Protein AF-A0A523RTG2-F1 (afdb_monomer)

Sequence (332 aa):
MKKSATIALVALIVAAMIIPQSLAATNQGLFYRMENGDRFYFTMEVEDEGIPWSNEIIYLEIVNANKPIPDSLTDLGDLEHLDKSLYFENGTNMGFYALIFIFLAQIEFPVGNWSLITTLAGTDLEGLFFTDVRDLSITSGDDYWGYSYTSNSSADTEDKVWADFSKFDGFLHYYHVEHFNTTTQSMIAQYEVNRFSYHNLRWGFNDGDRFDFHMVMTGEELGFSALDELLYVKVDDDGLQIIPSNMTEFDDIPFFTGDLYWANDTIFFDPIFSHSWRLAVPIGNWTLLGDLVEGLNPTENITLDGSDTWFWGYSRNETSGGVLREFHTDYL

Foldseek 3Di:
DVVVVVVVVVVVVVVVVVPPPDCALAPLNWAFPDDAFDKWKKWKWKAFQNRTDDIWIKIKGFHARPFDDPNDDPAPVSGDATDIFMGTPVRHGCVCVVCVCLQDLHQFDTATCVVVVQVNCVPHVCVSHPFRWDPWDWDDDDFKTWIWTWGAPDPQKIKIWIWIATNVRRGTAKIKIWIAGNVVRDTRMMMIMGTLDPAQWDFPDFAQDKDKDWDWDDDPPPPDDTDTFIKMKTFHNPDADDQDSPDPAPVSGDAGDTFIATPVRHTDDDVVCVPPDNPTTTDDRLVVNVVRVVPPDPVWPKDWPPPDPQWTKIWTWDQDPNDIDIDIDIDD

Solvent-accessible surface area (backbone atoms only — not comparable to full-atom values): 19232 Å² total; per-residue (Å²): 112,75,66,62,55,50,51,53,51,50,51,53,50,49,51,64,63,66,46,72,88,62,82,31,75,21,87,66,31,35,30,72,68,59,47,63,70,43,73,49,46,28,44,35,43,42,30,51,75,88,44,73,54,79,75,41,50,32,33,40,32,28,70,36,44,92,50,71,65,58,57,75,75,84,49,65,84,69,54,58,76,60,44,68,47,52,23,35,72,90,68,48,69,41,69,78,65,56,56,79,56,60,87,48,67,64,66,61,47,67,22,72,38,62,68,57,53,53,57,36,47,76,73,36,46,71,78,54,41,91,55,68,71,44,79,75,43,78,49,75,62,93,60,38,37,32,39,33,34,35,31,59,84,45,100,55,32,35,34,39,40,41,39,32,22,32,52,82,50,15,37,59,37,38,37,38,39,41,34,29,31,66,85,77,71,40,75,45,33,37,40,39,38,37,33,77,56,85,53,57,60,39,69,82,68,58,65,57,39,73,49,81,45,79,47,74,49,79,56,89,85,77,82,52,77,71,41,79,47,50,32,32,36,37,35,39,80,86,58,75,67,77,70,60,82,78,62,84,48,52,84,52,58,64,75,76,62,56,57,45,24,37,76,84,74,46,75,58,89,56,77,75,56,77,80,73,65,80,90,72,71,67,38,75,36,61,66,59,54,48,54,28,54,70,63,53,59,93,87,47,59,64,44,77,46,63,93,46,101,65,38,50,28,45,31,41,46,46,80,57,96,90,43,79,44,79,45,79,44,82,44,115

pLDDT: mean 72.37, std 18.02, range [31.7, 97.19]

Mean predicted aligned error: 15.66 Å

Secondary structure (DSSP, 8-state):
-HHHHHHHHHHHHHHHHHS-S-S-SSTTS-B----TT-EEEEEEEEEETTEEPPPEEEEEEEEE------SS---GGGPPPPEEEEEETTS-B-GGGGGGGTT-S-SB--BS-HHHHHHHHHHHHHHH-SS-EEEEEEEE-SSEEEEEEEE-SSSSEEEEEEEEEETTT-BEEEEEEEEEETTTTEEEEEEEEEES-SS--B-SS-TT-EEEEEEEE--SSSSS--EEEEEEEEE-TT-PPPPPTT--SGGGSPPPPEEEEETTS-B---TTTTTT------BS-HHHHHHHHHTS-TTSEEEEE-SSTT-EEEEEEEEETTEEEEEEEEE-

Structure (mmCIF, N/CA/C/O backbone):
data_AF-A0A523RTG2-F1
#
_entry.id   AF-A0A523RTG2-F1
#
loop_
_atom_site.group_PDB
_atom_site.id
_atom_site.type_symbol
_atom_site.label_atom_id
_atom_site.label_alt_id
_atom_site.label_comp_id
_atom_site.label_asym_id
_atom_site.label_entity_id
_atom_site.label_seq_id
_atom_site.pdbx_PDB_ins_code
_atom_site.Cartn_x
_atom_site.Cartn_y
_atom_site.Cartn_z
_atom_site.occupancy
_atom_site.B_iso_or_equiv
_atom_site.auth_seq_id
_atom_site.auth_comp_id
_atom_site.auth_asym_id
_atom_site.auth_atom_id
_atom_site.pdbx_PDB_model_num
ATOM 1 N N . MET A 1 1 ? -15.755 16.639 46.411 1.00 42.84 1 MET A N 1
ATOM 2 C CA . MET A 1 1 ? -14.462 17.150 45.899 1.00 42.84 1 MET A CA 1
ATOM 3 C C . MET A 1 1 ? -13.366 16.084 45.843 1.00 42.84 1 MET A C 1
ATOM 5 O O . MET A 1 1 ? -12.848 15.879 44.760 1.00 42.84 1 MET A O 1
ATOM 9 N N . LYS A 1 2 ? -13.040 15.348 46.924 1.00 38.22 2 LYS A N 1
ATOM 10 C CA . LYS A 1 2 ? -11.990 14.298 46.869 1.00 38.22 2 LYS A CA 1
ATOM 11 C C . LYS A 1 2 ? -12.312 13.114 45.936 1.00 38.22 2 LYS A C 1
ATOM 13 O O . LYS A 1 2 ? -11.438 12.699 45.199 1.00 38.22 2 LYS A O 1
ATOM 18 N N . LYS A 1 3 ? -13.562 12.625 45.902 1.00 32.22 3 LYS A N 1
ATOM 19 C CA . LYS A 1 3 ? -13.975 11.521 45.005 1.00 32.22 3 LYS A CA 1
ATOM 20 C C . LYS A 1 3 ? -13.926 11.888 43.515 1.00 32.22 3 LYS A C 1
ATOM 22 O O . LYS A 1 3 ? -13.438 11.100 42.723 1.00 32.22 3 LYS A O 1
ATOM 27 N N . SER A 1 4 ? -14.380 13.085 43.149 1.00 33.22 4 SER A N 1
ATOM 28 C CA . SER A 1 4 ? -14.427 13.547 41.753 1.00 33.22 4 SER A CA 1
ATOM 29 C C . SER A 1 4 ? -13.027 13.747 41.160 1.00 33.22 4 SER A C 1
ATOM 31 O O . SER A 1 4 ? -12.788 13.375 40.020 1.00 33.22 4 SER A O 1
ATOM 33 N N . ALA A 1 5 ? -12.081 14.249 41.963 1.00 38.16 5 ALA A N 1
ATOM 34 C CA . ALA A 1 5 ? -10.682 14.371 41.555 1.00 38.16 5 ALA A CA 1
ATOM 35 C C . ALA A 1 5 ? -9.995 13.001 41.396 1.00 38.16 5 ALA A C 1
ATOM 37 O O . ALA A 1 5 ? -9.191 12.824 40.491 1.00 38.16 5 ALA A O 1
ATOM 38 N N . THR A 1 6 ? -10.333 12.014 42.236 1.00 35.81 6 THR A N 1
ATOM 39 C CA . THR A 1 6 ? -9.814 10.642 42.103 1.00 35.81 6 THR A CA 1
ATOM 40 C C . THR A 1 6 ? -10.379 9.928 40.876 1.00 35.81 6 THR A C 1
ATOM 42 O O . THR A 1 6 ? -9.636 9.224 40.209 1.00 35.81 6 THR A O 1
ATOM 45 N N . ILE A 1 7 ? -11.656 10.137 40.542 1.00 41.03 7 ILE A N 1
ATOM 46 C CA . ILE A 1 7 ? -12.279 9.546 39.346 1.00 41.03 7 ILE A CA 1
ATOM 47 C C . ILE A 1 7 ? -11.676 10.143 38.069 1.00 41.03 7 ILE A C 1
ATOM 49 O O . ILE A 1 7 ? -11.312 9.387 37.178 1.00 41.03 7 ILE A O 1
ATOM 53 N N . ALA A 1 8 ? -11.476 11.464 38.009 1.00 40.34 8 ALA A N 1
ATOM 54 C CA . ALA A 1 8 ? -10.818 12.108 36.870 1.00 40.34 8 ALA A CA 1
ATOM 55 C C . ALA A 1 8 ? -9.358 11.649 36.697 1.00 40.34 8 ALA A C 1
ATOM 57 O O . ALA A 1 8 ? -8.909 11.418 35.580 1.00 40.34 8 ALA A O 1
ATOM 58 N N . LEU A 1 9 ? -8.627 11.459 37.801 1.00 39.44 9 LEU A N 1
ATOM 59 C CA . LEU A 1 9 ? -7.250 10.963 37.763 1.00 39.44 9 LEU A CA 1
ATOM 60 C C . LEU A 1 9 ? -7.177 9.495 37.311 1.00 39.44 9 LEU A C 1
ATOM 62 O O . LEU A 1 9 ? -6.300 9.144 36.534 1.00 39.44 9 LEU A O 1
ATOM 66 N N . VAL A 1 10 ? -8.100 8.640 37.768 1.00 43.44 10 VAL A N 1
ATOM 67 C CA . VAL A 1 10 ? -8.179 7.236 37.333 1.00 43.44 10 VAL A CA 1
ATOM 68 C C . VAL A 1 10 ? -8.609 7.145 35.870 1.00 43.44 10 VAL A C 1
ATOM 70 O O . VAL A 1 10 ? -8.022 6.359 35.143 1.00 43.44 10 VAL A O 1
ATOM 73 N N . ALA A 1 11 ? -9.544 7.980 35.410 1.00 40.12 11 ALA A N 1
ATOM 74 C CA . ALA A 1 11 ? -9.934 8.051 34.001 1.00 40.12 11 ALA A CA 1
ATOM 75 C C . ALA A 1 11 ? -8.779 8.522 33.102 1.00 40.12 11 ALA A C 1
ATOM 77 O O . ALA A 1 11 ? -8.570 7.942 32.048 1.00 40.12 11 ALA A O 1
ATOM 78 N N . LEU A 1 12 ? -7.973 9.495 33.544 1.00 46.12 12 LEU A N 1
ATOM 79 C CA . LEU A 1 12 ? -6.759 9.922 32.834 1.00 46.12 12 LEU A CA 1
ATOM 80 C C . LEU A 1 12 ? -5.664 8.848 32.824 1.00 46.12 12 LEU A C 1
ATOM 82 O O . LEU A 1 12 ? -4.967 8.707 31.827 1.00 46.12 12 LEU A O 1
ATOM 86 N N . ILE A 1 13 ? -5.509 8.078 33.906 1.00 47.81 13 ILE A N 1
ATOM 87 C CA . ILE A 1 13 ? -4.554 6.959 33.964 1.00 47.81 13 ILE A CA 1
ATOM 88 C C . ILE A 1 13 ? -5.029 5.799 33.086 1.00 47.81 13 ILE A C 1
ATOM 90 O O . ILE A 1 13 ? -4.216 5.211 32.389 1.00 47.81 13 ILE A O 1
ATOM 94 N N . VAL A 1 14 ? -6.326 5.491 33.087 1.00 46.22 14 VAL A N 1
ATOM 95 C CA . VAL A 1 14 ? -6.923 4.463 32.227 1.00 46.22 14 VAL A CA 1
ATOM 96 C C . VAL A 1 14 ? -6.857 4.898 30.763 1.00 46.22 14 VAL A C 1
ATOM 98 O O . VAL A 1 14 ? -6.416 4.109 29.943 1.00 46.22 14 VAL A O 1
ATOM 101 N N . ALA A 1 15 ? -7.142 6.161 30.435 1.00 39.50 15 ALA A N 1
ATOM 102 C CA . ALA A 1 15 ? -6.924 6.711 29.096 1.00 39.50 15 ALA A CA 1
ATOM 103 C C . ALA A 1 15 ? -5.441 6.641 28.691 1.00 39.50 15 ALA A C 1
ATOM 105 O O . ALA A 1 15 ? -5.135 6.199 27.593 1.00 39.50 15 ALA A O 1
ATOM 106 N N . ALA A 1 16 ? -4.508 6.954 29.598 1.00 37.16 16 ALA A N 1
ATOM 107 C CA . ALA A 1 16 ? -3.068 6.804 29.362 1.00 37.16 16 ALA A CA 1
ATOM 108 C C . ALA A 1 16 ? -2.580 5.337 29.306 1.00 37.16 16 ALA A C 1
ATOM 110 O O . ALA A 1 16 ? -1.471 5.085 28.841 1.00 37.16 16 ALA A O 1
ATOM 111 N N . MET A 1 17 ? -3.381 4.380 29.786 1.00 36.25 17 MET A N 1
ATOM 112 C CA . MET A 1 17 ? -3.151 2.932 29.667 1.00 36.25 17 MET A CA 1
ATOM 113 C C . MET A 1 17 ? -3.850 2.319 28.442 1.00 36.25 17 MET A C 1
ATOM 115 O O . MET A 1 17 ? -3.472 1.224 28.038 1.00 36.25 17 MET A O 1
ATOM 119 N N . ILE A 1 18 ? -4.844 3.009 27.869 1.00 38.88 18 ILE A N 1
ATOM 120 C CA . ILE A 1 18 ? -5.532 2.657 26.615 1.00 38.88 18 ILE A CA 1
ATOM 121 C C . ILE A 1 18 ? -4.830 3.287 25.401 1.00 38.88 18 ILE A C 1
ATOM 123 O O . ILE A 1 18 ? -5.003 2.803 24.288 1.00 38.88 18 ILE A O 1
ATOM 127 N N . ILE A 1 19 ? -3.960 4.292 25.592 1.00 35.34 19 ILE A N 1
ATOM 128 C CA . ILE A 1 19 ? -2.918 4.580 24.596 1.00 35.34 19 ILE A CA 1
ATOM 129 C C . ILE A 1 19 ? -2.135 3.273 24.428 1.00 35.34 19 ILE A C 1
ATOM 131 O O . ILE A 1 19 ? -1.566 2.825 25.430 1.00 35.34 19 ILE A O 1
ATOM 135 N N . PRO A 1 20 ? -2.101 2.650 23.234 1.00 36.31 20 PRO A N 1
ATOM 136 C CA . PRO A 1 20 ? -1.359 1.416 23.026 1.00 36.31 20 PRO A CA 1
ATOM 137 C C . PRO A 1 20 ? 0.077 1.642 23.499 1.00 36.31 20 PRO A C 1
ATOM 139 O O . PRO A 1 20 ? 0.837 2.418 22.913 1.00 36.31 20 PRO A O 1
ATOM 142 N N . GLN A 1 21 ? 0.422 1.043 24.643 1.00 31.70 21 GLN A N 1
ATOM 143 C CA . GLN A 1 21 ? 1.766 1.132 25.185 1.00 31.70 21 GLN A CA 1
ATOM 144 C C . GLN A 1 21 ? 2.680 0.427 24.182 1.00 31.70 21 GLN A C 1
ATOM 146 O O . GLN A 1 21 ? 2.579 -0.779 24.005 1.00 31.70 21 GLN A O 1
ATOM 151 N N . SER A 1 22 ? 3.524 1.243 23.540 1.00 39.06 22 SER A N 1
ATOM 152 C CA . SER A 1 22 ? 4.504 0.958 22.484 1.00 39.06 22 SER A CA 1
ATOM 153 C C . SER A 1 22 ? 3.978 0.836 21.041 1.00 39.06 22 SER A C 1
ATOM 155 O O . SER A 1 22 ? 4.031 -0.233 20.446 1.00 39.06 22 SER A O 1
ATOM 157 N N . LEU A 1 23 ? 3.667 1.963 20.387 1.00 48.19 23 LEU A N 1
ATOM 158 C CA . LEU A 1 23 ? 3.789 2.091 18.914 1.00 48.19 23 LEU A CA 1
ATOM 159 C C . LEU A 1 23 ? 5.272 2.185 18.480 1.00 48.19 23 LEU A C 1
ATOM 161 O O . LEU A 1 23 ? 5.649 2.952 17.610 1.00 48.19 23 LEU A O 1
ATOM 165 N N . ALA A 1 24 ? 6.158 1.483 19.171 1.00 48.38 24 ALA A N 1
ATOM 166 C CA . ALA A 1 24 ? 7.574 1.386 18.870 1.00 48.38 24 ALA A CA 1
ATOM 167 C C . ALA A 1 24 ? 7.993 0.023 19.404 1.00 48.38 24 ALA A C 1
ATOM 169 O O . ALA A 1 24 ? 8.266 -0.120 20.595 1.00 48.38 24 ALA A O 1
ATOM 170 N N . ALA A 1 25 ? 7.963 -0.988 18.537 1.00 59.34 25 ALA A N 1
ATOM 171 C CA . ALA A 1 25 ? 8.429 -2.327 18.878 1.00 59.34 25 ALA A CA 1
ATOM 172 C C . ALA A 1 25 ? 9.943 -2.323 19.148 1.00 59.34 25 ALA A C 1
ATOM 174 O O . ALA A 1 25 ? 10.446 -3.188 19.857 1.00 59.34 25 ALA A O 1
ATOM 175 N N . THR A 1 26 ? 10.653 -1.319 18.621 1.00 74.44 26 THR A N 1
ATOM 176 C CA . THR A 1 26 ? 12.105 -1.176 18.726 1.00 74.44 26 THR A CA 1
ATOM 177 C C . THR A 1 26 ? 12.519 0.123 19.411 1.00 74.44 26 THR A C 1
ATOM 179 O O . THR A 1 26 ? 11.770 1.103 19.474 1.00 74.44 26 THR A O 1
ATOM 182 N N . ASN A 1 27 ? 13.775 0.179 19.863 1.00 82.31 27 ASN A N 1
ATOM 183 C CA . ASN A 1 27 ? 14.361 1.396 20.436 1.00 82.31 27 ASN A CA 1
ATOM 184 C C . ASN A 1 27 ? 14.495 2.554 19.415 1.00 82.31 27 ASN A C 1
ATOM 186 O O . ASN A 1 27 ? 14.713 3.700 19.811 1.00 82.31 27 ASN A O 1
ATOM 190 N N . GLN A 1 28 ? 14.325 2.262 18.121 1.00 85.44 28 GLN A N 1
ATOM 191 C CA . GLN A 1 28 ? 14.357 3.217 17.012 1.00 85.44 28 GLN A CA 1
ATOM 192 C C . GLN A 1 28 ? 12.974 3.745 16.611 1.00 85.44 28 GLN A C 1
ATOM 194 O O . GLN A 1 28 ? 12.894 4.563 15.691 1.00 85.44 28 GLN A O 1
ATOM 199 N N . GLY A 1 29 ? 11.899 3.322 17.284 1.00 84.38 29 GLY A N 1
ATOM 200 C CA . GLY A 1 29 ? 10.551 3.805 16.986 1.00 84.38 29 GLY A CA 1
ATOM 201 C C . GLY A 1 29 ? 9.876 3.106 15.807 1.00 84.38 29 GLY A C 1
ATOM 202 O O . GLY A 1 29 ? 8.993 3.704 15.203 1.00 84.38 29 GLY A O 1
ATOM 203 N N . LEU A 1 30 ? 10.310 1.893 15.448 1.00 86.50 30 LEU A N 1
ATOM 204 C CA . LEU A 1 30 ? 9.755 1.128 14.328 1.00 86.50 30 LEU A CA 1
ATOM 205 C C . LEU A 1 30 ? 8.750 0.080 14.812 1.00 86.50 30 LEU A C 1
ATOM 207 O O . LEU A 1 30 ? 8.942 -0.528 15.867 1.00 86.50 30 LEU A O 1
ATOM 211 N N . PHE A 1 31 ? 7.690 -0.138 14.038 1.00 82.00 31 PHE A N 1
ATOM 212 C CA . PHE A 1 31 ? 6.713 -1.214 14.228 1.00 82.00 31 PHE A CA 1
ATOM 213 C C . PHE A 1 31 ? 5.962 -1.492 12.919 1.00 82.00 31 PHE A C 1
ATOM 215 O O . PHE A 1 31 ? 5.857 -0.612 12.067 1.00 82.00 31 PHE A O 1
ATOM 222 N N . TYR A 1 32 ? 5.416 -2.697 12.756 1.00 83.38 32 TYR A N 1
ATOM 223 C CA . TYR A 1 32 ? 4.442 -2.969 11.698 1.00 83.38 32 TYR A CA 1
ATOM 224 C C . TYR A 1 32 ? 3.048 -2.583 12.187 1.00 83.38 32 TYR A C 1
ATOM 226 O O . TYR A 1 32 ? 2.649 -2.974 13.281 1.00 83.38 32 TYR A O 1
ATOM 234 N N . ARG A 1 33 ? 2.322 -1.791 11.391 1.00 80.12 33 ARG A N 1
ATOM 235 C CA . ARG A 1 33 ? 0.941 -1.395 11.712 1.00 80.12 33 ARG A CA 1
ATOM 236 C C . ARG A 1 33 ? -0.102 -2.399 11.226 1.00 80.12 33 ARG A C 1
ATOM 238 O O . ARG A 1 33 ? -1.217 -2.390 11.727 1.00 80.12 33 ARG A O 1
ATOM 245 N N . MET A 1 34 ? 0.256 -3.196 10.227 1.00 80.12 34 MET A N 1
ATOM 246 C CA . MET A 1 34 ? -0.613 -4.216 9.652 1.00 80.12 34 MET A CA 1
ATOM 247 C C . MET A 1 34 ? -0.910 -5.320 10.665 1.00 80.12 34 MET A C 1
ATOM 249 O O . MET A 1 34 ? -0.041 -5.676 11.462 1.00 80.12 34 MET A O 1
ATOM 253 N N . GLU A 1 35 ? -2.102 -5.895 10.577 1.00 77.56 35 GLU A N 1
ATOM 254 C CA . GLU A 1 35 ? -2.569 -6.997 11.416 1.00 77.56 35 GLU A CA 1
ATOM 255 C C . GLU A 1 35 ? -2.909 -8.239 10.578 1.00 77.56 35 GLU A C 1
ATOM 257 O O . GLU A 1 35 ? -3.035 -8.189 9.354 1.00 77.56 35 GLU A O 1
ATOM 262 N N . ASN A 1 36 ? -3.023 -9.398 11.232 1.00 76.50 36 ASN A N 1
ATOM 263 C CA . ASN A 1 36 ? -3.446 -10.625 10.555 1.00 76.50 36 ASN A CA 1
ATOM 264 C C . ASN A 1 36 ? -4.885 -10.468 10.053 1.00 76.50 36 ASN A C 1
ATOM 266 O O . ASN A 1 36 ? -5.771 -10.151 10.839 1.00 76.50 36 ASN A O 1
ATOM 270 N N . GLY A 1 37 ? -5.121 -10.781 8.782 1.00 73.69 37 GLY A N 1
ATOM 271 C CA . GLY A 1 37 ? -6.425 -10.641 8.137 1.00 73.69 37 GLY A CA 1
ATOM 272 C C . GLY A 1 37 ? -6.623 -9.311 7.411 1.00 73.69 37 GLY A C 1
ATOM 273 O O . GLY A 1 37 ? -7.574 -9.207 6.640 1.00 73.69 37 GLY A O 1
ATOM 274 N N . ASP A 1 38 ? -5.718 -8.335 7.571 1.00 73.69 38 ASP A N 1
ATOM 275 C CA . ASP A 1 38 ? -5.780 -7.088 6.807 1.00 73.69 38 ASP A CA 1
ATOM 276 C C . ASP A 1 38 ? -5.755 -7.377 5.303 1.00 73.69 38 ASP A C 1
ATOM 278 O O . ASP A 1 38 ? -4.902 -8.126 4.810 1.00 73.69 38 ASP A O 1
ATOM 282 N N . ARG A 1 39 ? -6.675 -6.747 4.565 1.00 80.50 39 ARG A N 1
ATOM 283 C CA . ARG A 1 39 ? -6.764 -6.839 3.106 1.00 80.50 39 ARG A CA 1
ATOM 284 C C . ARG A 1 39 ? -6.522 -5.490 2.453 1.00 80.50 39 ARG A C 1
ATOM 286 O O . ARG A 1 39 ? -7.176 -4.496 2.761 1.00 80.50 39 ARG A O 1
ATOM 293 N N . PHE A 1 40 ? -5.614 -5.488 1.488 1.00 80.75 40 PHE A N 1
ATOM 294 C CA . PHE A 1 40 ? -5.269 -4.337 0.672 1.00 80.75 40 PHE A CA 1
ATOM 295 C C . PHE A 1 40 ? -5.639 -4.639 -0.766 1.00 80.75 40 PHE A C 1
ATOM 297 O O . PHE A 1 40 ? -5.061 -5.527 -1.387 1.00 80.75 40 PHE A O 1
ATOM 304 N N . TYR A 1 41 ? -6.615 -3.915 -1.287 1.00 82.00 41 TYR A N 1
ATOM 305 C CA . TYR A 1 41 ? -7.071 -4.086 -2.655 1.00 82.00 41 TYR A CA 1
ATOM 306 C C . TYR A 1 41 ? -6.256 -3.182 -3.586 1.00 82.00 41 TYR A C 1
ATOM 308 O O . TYR A 1 41 ? -5.854 -2.085 -3.185 1.00 82.00 41 TYR A O 1
ATOM 316 N N . PHE A 1 42 ? -6.107 -3.584 -4.846 1.00 85.44 42 PHE A N 1
ATOM 317 C CA . PHE A 1 42 ? -5.442 -2.818 -5.892 1.00 85.44 42 PHE A CA 1
ATOM 318 C C . PHE A 1 42 ? -6.179 -2.937 -7.230 1.00 85.44 42 PHE A C 1
ATOM 320 O O . PHE A 1 42 ? -6.714 -4.001 -7.552 1.00 85.44 42 PHE A O 1
ATOM 327 N N . THR A 1 43 ? -6.160 -1.871 -8.027 1.00 86.50 43 THR A N 1
ATOM 328 C CA . THR A 1 43 ? -6.428 -1.940 -9.465 1.00 86.50 43 THR A CA 1
ATOM 329 C C . THR A 1 43 ? -5.126 -2.215 -10.201 1.00 86.50 43 THR A C 1
ATOM 331 O O . THR A 1 43 ? -4.094 -1.628 -9.881 1.00 86.50 43 THR A O 1
ATOM 334 N N . MET A 1 44 ? -5.181 -3.103 -11.186 1.00 88.06 44 MET A N 1
ATOM 335 C CA . MET A 1 44 ? -4.071 -3.430 -12.068 1.00 88.06 44 MET A CA 1
ATOM 336 C C . MET A 1 44 ? -4.443 -3.042 -13.495 1.00 88.06 44 MET A C 1
ATOM 338 O O . MET A 1 44 ? -5.408 -3.565 -14.059 1.00 88.06 44 MET A O 1
ATOM 342 N N . GLU A 1 45 ? -3.657 -2.142 -14.070 1.00 87.62 45 GLU A N 1
ATOM 343 C CA . GLU A 1 45 ? -3.764 -1.708 -15.458 1.00 87.62 45 GLU A CA 1
ATOM 344 C C . GLU A 1 45 ? -2.515 -2.170 -16.206 1.00 87.62 45 GLU A C 1
ATOM 346 O O . GLU A 1 45 ? -1.395 -2.035 -15.717 1.00 87.62 45 GLU A O 1
ATOM 351 N N . VAL A 1 46 ? -2.704 -2.774 -17.377 1.00 88.44 46 VAL A N 1
ATOM 352 C CA . VAL A 1 46 ? -1.610 -3.294 -18.205 1.00 88.44 46 VAL A CA 1
ATOM 353 C C . VAL A 1 46 ? -1.805 -2.782 -19.619 1.00 88.44 46 VAL A C 1
ATOM 355 O O . VAL A 1 46 ? -2.900 -2.879 -20.172 1.00 88.44 46 VAL A O 1
ATOM 358 N N . GLU A 1 47 ? -0.741 -2.268 -20.216 1.00 89.38 47 GLU A N 1
ATOM 359 C CA . GLU A 1 47 ? -0.708 -1.848 -21.609 1.00 89.38 47 GLU A CA 1
ATOM 360 C C . GLU A 1 47 ? 0.450 -2.548 -22.315 1.00 89.38 47 GLU A C 1
ATOM 362 O O . GLU A 1 47 ? 1.596 -2.471 -21.877 1.00 89.38 47 GLU A O 1
ATOM 367 N N . ASP A 1 48 ? 0.148 -3.228 -23.419 1.00 88.75 48 ASP A N 1
ATOM 368 C CA . ASP A 1 48 ? 1.128 -3.953 -24.230 1.00 88.75 48 ASP A CA 1
ATOM 369 C C . ASP A 1 48 ? 1.057 -3.463 -25.676 1.00 88.75 48 ASP A C 1
ATOM 371 O O . ASP A 1 48 ? -0.010 -3.462 -26.292 1.00 88.75 48 ASP A O 1
ATOM 375 N N . GLU A 1 49 ? 2.178 -2.979 -26.204 1.00 85.12 49 GLU A N 1
ATOM 376 C CA . GLU A 1 49 ? 2.307 -2.375 -27.535 1.00 85.12 49 GLU A CA 1
ATOM 377 C C . GLU A 1 49 ? 1.250 -1.290 -27.837 1.00 85.12 49 GLU A C 1
ATOM 379 O O . GLU A 1 49 ? 0.793 -1.128 -28.973 1.00 85.12 49 GLU A O 1
ATOM 384 N N . GLY A 1 50 ? 0.849 -0.522 -26.820 1.00 78.25 50 GLY A N 1
ATOM 385 C CA . GLY A 1 50 ? -0.173 0.519 -26.957 1.00 78.25 50 GLY A CA 1
ATOM 386 C C . GLY A 1 50 ? -1.618 0.023 -26.819 1.00 78.25 50 GLY A C 1
ATOM 387 O O . GLY A 1 50 ? -2.557 0.769 -27.113 1.00 78.25 50 GLY A O 1
ATOM 388 N N . ILE A 1 51 ? -1.819 -1.248 -26.457 1.00 78.31 51 ILE A N 1
ATOM 389 C CA . ILE A 1 51 ? -3.134 -1.875 -26.320 1.00 78.31 51 ILE A CA 1
ATOM 390 C C . ILE A 1 51 ? -3.407 -2.135 -24.832 1.00 78.31 51 ILE A C 1
ATOM 392 O O . ILE A 1 51 ? -2.750 -2.995 -24.239 1.00 78.31 51 ILE A O 1
ATOM 396 N N . PRO A 1 52 ? -4.391 -1.446 -24.224 1.00 82.00 52 PRO A N 1
ATOM 397 C CA . PRO A 1 52 ? -4.763 -1.696 -22.840 1.00 82.00 52 PRO A CA 1
ATOM 398 C C . PRO A 1 52 ? -5.448 -3.059 -22.708 1.00 82.00 52 PRO A C 1
ATOM 400 O O . PRO A 1 52 ? -6.286 -3.445 -23.532 1.00 82.00 52 PRO A O 1
ATOM 403 N N . TRP A 1 53 ? -5.091 -3.790 -21.660 1.00 82.38 53 TRP A N 1
ATOM 404 C CA . TRP A 1 53 ? -5.768 -5.010 -21.239 1.00 82.38 53 TRP A CA 1
ATOM 405 C C . TRP A 1 53 ? -7.004 -4.668 -20.401 1.00 82.38 53 TRP A C 1
ATOM 407 O O . TRP A 1 53 ? -7.268 -3.507 -20.091 1.00 82.38 53 TRP A O 1
ATOM 417 N N . SER A 1 54 ? -7.806 -5.678 -20.056 1.00 75.38 54 SER A N 1
ATOM 418 C CA . SER A 1 54 ? -8.878 -5.480 -19.083 1.00 75.38 54 SER A CA 1
ATOM 419 C C . SER A 1 54 ? -8.288 -5.116 -17.725 1.00 75.38 54 SER A C 1
ATOM 421 O O . SER A 1 54 ? -7.389 -5.804 -17.247 1.00 75.38 54 SER A O 1
ATOM 423 N N . ASN A 1 55 ? -8.826 -4.063 -17.108 1.00 77.25 55 ASN A N 1
ATOM 424 C CA . ASN A 1 55 ? -8.507 -3.721 -15.729 1.00 77.25 55 ASN A CA 1
ATOM 425 C C . ASN A 1 55 ? -8.899 -4.891 -14.827 1.00 77.25 55 ASN A C 1
ATOM 427 O O . ASN A 1 55 ? -10.032 -5.373 -14.882 1.00 77.25 55 ASN A O 1
ATOM 431 N N . GLU A 1 56 ? -7.960 -5.324 -13.998 1.00 80.12 56 GLU A N 1
ATOM 432 C CA . GLU A 1 56 ? -8.163 -6.400 -13.038 1.00 80.12 56 GLU A CA 1
ATOM 433 C C . GLU A 1 56 ? -8.098 -5.832 -11.624 1.00 80.12 56 GLU A C 1
ATOM 435 O O . GLU A 1 56 ? -7.327 -4.915 -11.333 1.00 80.12 56 GLU A O 1
ATOM 440 N N . ILE A 1 57 ? -8.902 -6.398 -10.730 1.00 82.25 57 ILE A N 1
ATOM 441 C CA . ILE A 1 57 ? -8.849 -6.089 -9.306 1.00 82.25 57 ILE A CA 1
ATOM 442 C C . ILE A 1 57 ? -8.149 -7.247 -8.604 1.00 82.25 57 ILE A C 1
ATOM 444 O O . ILE A 1 57 ? -8.497 -8.418 -8.785 1.00 82.25 57 ILE A O 1
ATOM 448 N N . ILE A 1 58 ? -7.151 -6.916 -7.794 1.00 88.00 58 ILE A N 1
ATOM 449 C CA . ILE A 1 58 ? -6.412 -7.874 -6.972 1.00 88.00 58 ILE A CA 1
ATOM 450 C C . ILE A 1 58 ? -6.445 -7.432 -5.515 1.00 88.00 58 ILE A C 1
ATOM 452 O O . ILE A 1 58 ? -6.676 -6.262 -5.214 1.00 88.00 58 ILE A O 1
ATOM 456 N N . TYR A 1 59 ? -6.192 -8.351 -4.592 1.00 84.19 59 TYR A N 1
ATOM 457 C CA . TYR A 1 59 ? -5.965 -8.001 -3.199 1.00 84.19 59 TYR A CA 1
ATOM 458 C C . TYR A 1 59 ? -4.836 -8.813 -2.573 1.00 84.19 59 TYR A C 1
ATOM 460 O O . TYR A 1 59 ? -4.606 -9.981 -2.898 1.00 84.19 59 TYR A O 1
ATOM 468 N N . LEU A 1 60 ? -4.125 -8.160 -1.659 1.00 92.31 60 LEU A N 1
ATOM 469 C CA . LEU A 1 60 ? -3.141 -8.750 -0.768 1.00 92.31 60 LEU A CA 1
ATOM 470 C C . LEU A 1 60 ? -3.758 -8.914 0.614 1.00 92.31 60 LEU A C 1
ATOM 472 O O . LEU A 1 60 ? -4.257 -7.952 1.187 1.00 92.31 60 LEU A O 1
ATOM 476 N N . GLU A 1 61 ? -3.686 -10.122 1.154 1.00 85.62 61 GLU A N 1
ATOM 477 C CA . GLU A 1 61 ? -4.107 -10.439 2.516 1.00 85.62 61 GLU A CA 1
ATOM 478 C C . GLU A 1 61 ? -2.879 -10.714 3.386 1.00 85.62 61 GLU A C 1
ATOM 480 O O . GLU A 1 61 ? -2.005 -11.507 3.010 1.00 85.62 61 GLU A O 1
ATOM 485 N N . ILE A 1 62 ? -2.813 -10.074 4.552 1.00 85.81 62 ILE A N 1
ATOM 486 C CA . ILE A 1 62 ? -1.771 -10.322 5.546 1.00 85.81 62 ILE A CA 1
ATOM 487 C C . ILE A 1 62 ? -2.111 -11.605 6.301 1.00 85.81 62 ILE A C 1
ATOM 489 O O . ILE A 1 62 ? -3.046 -11.663 7.094 1.00 85.81 62 ILE A O 1
ATOM 493 N N . VAL A 1 63 ? -1.327 -12.653 6.072 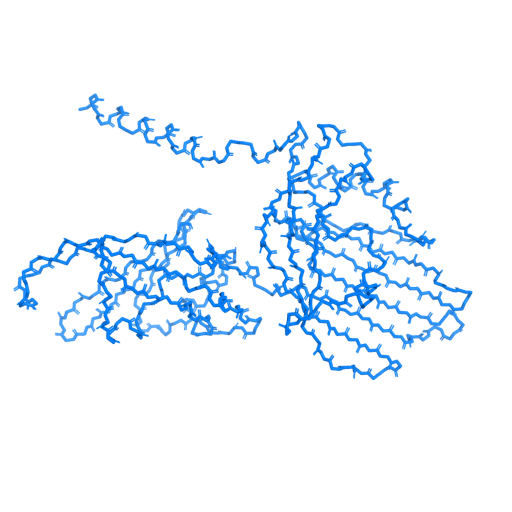1.00 90.88 63 VAL A N 1
ATOM 494 C CA . VAL A 1 63 ? -1.504 -13.954 6.729 1.00 90.88 63 VAL A CA 1
ATOM 495 C C . VAL A 1 63 ? -0.847 -13.950 8.109 1.00 90.88 63 VAL A C 1
ATOM 497 O O . VAL A 1 63 ? -1.371 -14.542 9.052 1.00 90.88 63 VAL A O 1
ATOM 500 N N . ASN A 1 64 ? 0.309 -13.291 8.228 1.00 86.88 64 ASN A N 1
ATOM 501 C CA . ASN A 1 64 ? 1.052 -13.193 9.479 1.00 86.88 64 ASN A CA 1
ATOM 502 C C . ASN A 1 64 ? 1.866 -11.892 9.556 1.00 86.88 64 ASN A C 1
ATOM 504 O O . ASN A 1 64 ? 2.942 -11.774 8.964 1.00 86.88 64 ASN A O 1
ATOM 508 N N . ALA A 1 65 ? 1.353 -10.950 10.339 1.00 83.88 65 ALA A N 1
ATOM 509 C CA . ALA A 1 65 ? 1.958 -9.677 10.691 1.00 83.88 65 ALA A CA 1
ATOM 510 C C . ALA A 1 65 ? 2.980 -9.777 11.839 1.00 83.88 65 ALA A C 1
ATOM 512 O O . ALA A 1 65 ? 3.736 -8.837 12.074 1.00 83.88 65 ALA A O 1
ATOM 513 N N . ASN A 1 66 ? 3.021 -10.896 12.575 1.00 85.00 66 ASN A N 1
ATOM 514 C CA . ASN A 1 66 ? 3.892 -11.048 13.740 1.00 85.00 66 ASN A CA 1
ATOM 515 C C . ASN A 1 66 ? 5.325 -11.408 13.321 1.00 85.00 66 ASN A C 1
ATOM 517 O O . ASN A 1 66 ? 5.783 -12.541 13.507 1.00 85.00 66 ASN A O 1
ATOM 521 N N . LYS A 1 67 ? 6.017 -10.435 12.727 1.00 88.12 67 LYS A N 1
ATOM 522 C CA . LYS A 1 67 ? 7.428 -10.520 12.349 1.00 88.12 67 LYS A CA 1
ATOM 523 C C . LYS A 1 67 ? 8.263 -9.586 13.224 1.00 88.12 67 LYS A C 1
ATOM 525 O O . LYS A 1 67 ? 7.868 -8.435 13.432 1.00 88.12 67 LYS A O 1
ATOM 530 N N . PRO A 1 68 ? 9.393 -10.059 13.772 1.00 87.75 68 PRO A N 1
ATOM 531 C CA . PRO A 1 68 ? 10.254 -9.225 14.591 1.00 87.75 68 PRO A CA 1
ATOM 532 C C . PRO A 1 68 ? 10.936 -8.152 13.738 1.00 87.75 68 PRO A C 1
ATOM 534 O O . PRO A 1 68 ? 11.333 -8.393 12.601 1.00 87.75 68 PRO A O 1
ATOM 537 N N . ILE A 1 69 ? 11.129 -6.978 14.332 1.00 89.56 69 ILE A N 1
ATOM 538 C CA . ILE A 1 69 ? 12.041 -5.957 13.816 1.00 89.56 69 ILE A CA 1
ATOM 539 C C . ILE A 1 69 ? 13.238 -5.934 14.772 1.00 89.56 69 ILE A C 1
ATOM 541 O O . ILE A 1 69 ? 13.021 -5.871 15.987 1.00 89.56 69 ILE A O 1
ATOM 545 N N . PRO A 1 70 ? 14.487 -5.995 14.279 1.00 89.88 70 PRO A N 1
ATOM 546 C CA . PRO A 1 70 ? 15.659 -5.857 15.133 1.00 89.88 70 PRO A CA 1
ATOM 547 C C . PRO A 1 70 ? 15.602 -4.574 15.969 1.00 89.88 70 PRO A C 1
ATOM 549 O O . PRO A 1 70 ? 15.254 -3.510 15.462 1.00 89.88 70 PRO A O 1
ATOM 552 N N . ASP A 1 71 ? 16.008 -4.654 17.242 1.00 85.50 71 ASP A N 1
ATOM 553 C CA . ASP A 1 71 ? 16.021 -3.492 18.144 1.00 85.50 71 ASP A CA 1
ATOM 554 C C . ASP A 1 71 ? 16.802 -2.310 17.561 1.00 85.50 71 ASP A C 1
ATOM 556 O O . ASP A 1 71 ? 16.431 -1.161 17.773 1.00 85.50 71 ASP A O 1
ATOM 560 N N . SER A 1 72 ? 17.886 -2.606 16.843 1.00 91.44 72 SER A N 1
ATOM 561 C CA . SER A 1 72 ? 18.695 -1.642 16.108 1.00 91.44 72 SER A CA 1
ATOM 562 C C . SER A 1 72 ? 18.798 -2.102 14.660 1.00 91.44 72 SER A C 1
ATOM 564 O O . SER A 1 72 ? 19.698 -2.866 14.320 1.00 91.44 72 SER A O 1
ATOM 566 N N . LEU A 1 73 ? 17.891 -1.622 13.821 1.00 92.81 73 LEU A N 1
ATOM 567 C CA . LEU A 1 73 ? 17.936 -1.796 12.381 1.00 92.81 73 LEU A CA 1
ATOM 568 C C . LEU A 1 73 ? 19.107 -0.991 11.804 1.00 92.81 73 LEU A C 1
ATOM 570 O O . LEU A 1 73 ? 19.195 0.229 11.996 1.00 92.81 73 LEU A O 1
ATOM 574 N N . THR A 1 74 ? 20.016 -1.691 11.132 1.00 93.00 74 THR A N 1
ATOM 575 C CA . THR A 1 74 ? 21.183 -1.111 10.447 1.00 93.00 74 THR A CA 1
ATOM 576 C C . THR A 1 74 ? 21.250 -1.458 8.968 1.00 93.00 74 THR A C 1
ATOM 578 O O . THR A 1 74 ? 22.068 -0.864 8.277 1.00 93.00 74 THR A O 1
ATOM 581 N N . ASP A 1 75 ? 20.426 -2.406 8.524 1.00 91.44 75 ASP A N 1
ATOM 582 C CA . ASP A 1 75 ? 20.304 -2.858 7.141 1.00 91.44 75 ASP A CA 1
ATOM 583 C C . ASP A 1 75 ? 18.817 -3.139 6.862 1.00 91.44 75 ASP A C 1
ATOM 585 O O . ASP A 1 75 ? 18.162 -3.816 7.660 1.00 91.44 75 ASP A O 1
ATOM 589 N N . LEU A 1 76 ? 18.256 -2.618 5.768 1.00 92.31 76 LEU A N 1
ATOM 590 C CA . LEU A 1 76 ? 16.872 -2.933 5.371 1.00 92.31 76 LEU A CA 1
ATOM 591 C C . LEU A 1 76 ? 16.662 -4.416 5.025 1.00 92.31 76 LEU A C 1
ATOM 593 O O . LEU A 1 76 ? 15.532 -4.899 5.107 1.00 92.31 76 LEU A O 1
ATOM 597 N N . GLY A 1 77 ? 17.722 -5.140 4.664 1.00 90.50 77 GLY A N 1
ATOM 598 C CA . GLY A 1 77 ? 17.697 -6.582 4.425 1.00 90.50 77 GLY A CA 1
ATOM 599 C C . GLY A 1 77 ? 17.512 -7.426 5.687 1.00 90.50 77 GLY A C 1
ATOM 600 O O . GLY A 1 77 ? 17.140 -8.592 5.580 1.00 90.50 77 GLY A O 1
ATOM 601 N N . ASP A 1 78 ? 17.715 -6.847 6.876 1.00 91.44 78 ASP A N 1
ATOM 602 C CA . ASP A 1 78 ? 17.448 -7.519 8.154 1.00 91.44 78 ASP A CA 1
ATOM 603 C C . ASP A 1 78 ? 15.948 -7.534 8.513 1.00 91.44 78 ASP A C 1
ATOM 605 O O . ASP A 1 78 ? 15.549 -8.162 9.499 1.00 91.44 78 ASP A O 1
ATOM 609 N N . LEU A 1 79 ? 15.105 -6.828 7.750 1.00 91.69 79 LEU A N 1
ATOM 610 C CA . LEU A 1 79 ? 13.659 -6.850 7.943 1.00 91.69 79 LEU A CA 1
ATOM 611 C C . LEU A 1 79 ? 13.083 -8.193 7.492 1.00 91.69 79 LEU A C 1
ATOM 613 O O . LEU A 1 79 ? 13.154 -8.565 6.322 1.00 91.69 79 LEU A O 1
ATOM 617 N N . GLU A 1 80 ? 12.436 -8.900 8.416 1.00 90.00 80 GLU A N 1
ATOM 618 C CA . GLU A 1 80 ? 11.596 -10.032 8.046 1.00 90.00 80 GLU A CA 1
ATOM 619 C C . GLU A 1 80 ? 10.319 -9.533 7.357 1.00 90.00 80 GLU A C 1
ATOM 621 O O . GLU A 1 80 ? 9.589 -8.698 7.902 1.00 90.00 80 GLU A O 1
ATOM 626 N N . HIS A 1 81 ? 10.030 -10.086 6.178 1.00 89.62 81 HIS A N 1
ATOM 627 C CA . HIS A 1 81 ? 8.794 -9.814 5.448 1.00 89.62 81 HIS A CA 1
ATOM 628 C C . HIS A 1 81 ? 7.593 -10.468 6.133 1.00 89.62 81 HIS A C 1
ATOM 630 O O . HIS A 1 81 ? 7.669 -11.610 6.606 1.00 89.62 81 HIS A O 1
ATOM 636 N N . LEU A 1 82 ? 6.464 -9.763 6.138 1.00 90.94 82 LEU A N 1
ATOM 637 C CA . LEU A 1 82 ? 5.186 -10.308 6.587 1.00 90.94 82 LEU A CA 1
ATOM 638 C C . LEU A 1 82 ? 4.738 -11.422 5.640 1.00 90.94 82 LEU A C 1
ATOM 640 O O . LEU A 1 82 ? 4.918 -11.323 4.422 1.00 90.94 82 LEU A O 1
ATOM 644 N N . ASP A 1 83 ? 4.106 -12.465 6.183 1.00 92.75 83 ASP A N 1
ATOM 645 C CA . ASP A 1 83 ? 3.548 -13.510 5.325 1.00 92.75 83 ASP A CA 1
ATOM 646 C C . ASP A 1 83 ? 2.275 -12.961 4.670 1.00 92.75 83 ASP A C 1
ATOM 648 O O . ASP A 1 83 ? 1.375 -12.471 5.357 1.00 92.75 83 ASP A O 1
ATOM 652 N N . LYS A 1 84 ? 2.204 -13.033 3.340 1.00 92.31 84 LYS A N 1
ATOM 653 C CA . LYS A 1 84 ? 1.110 -12.481 2.531 1.00 92.31 84 LYS A CA 1
ATOM 654 C C . LYS A 1 84 ? 0.582 -13.519 1.561 1.00 92.31 84 LYS A C 1
ATOM 656 O O . LYS A 1 84 ? 1.315 -14.408 1.130 1.00 92.31 84 LYS A O 1
ATOM 661 N N . SER A 1 85 ? -0.669 -13.359 1.161 1.00 92.75 85 SER A N 1
ATOM 662 C CA . SER A 1 85 ? -1.244 -14.071 0.021 1.00 92.75 85 SER A CA 1
ATOM 663 C C . SER A 1 85 ? -1.851 -13.084 -0.967 1.00 92.75 85 SER A C 1
ATOM 665 O O . SER A 1 85 ? -2.440 -12.087 -0.561 1.00 92.75 85 SER A O 1
ATOM 667 N N . LEU A 1 86 ? -1.673 -13.360 -2.260 1.00 93.50 86 LEU A N 1
ATOM 668 C CA . LEU A 1 86 ? -2.169 -12.532 -3.354 1.00 93.50 86 LEU A CA 1
ATOM 669 C C . LEU A 1 86 ? -3.299 -13.247 -4.084 1.00 93.50 86 LEU A C 1
ATOM 671 O O . LEU A 1 86 ? -3.160 -14.415 -4.468 1.00 93.50 86 LEU A O 1
ATOM 675 N N . TYR A 1 87 ? -4.387 -12.526 -4.313 1.00 88.88 87 TYR A N 1
ATOM 676 C CA . TYR A 1 87 ? -5.603 -13.053 -4.909 1.00 88.88 87 TYR A CA 1
ATOM 677 C C . TYR A 1 87 ? -6.158 -12.093 -5.959 1.00 88.88 87 TYR A C 1
ATOM 679 O O . TYR A 1 87 ? -6.008 -10.879 -5.850 1.00 88.88 87 TYR A O 1
ATOM 687 N N . PHE A 1 88 ? -6.833 -12.646 -6.959 1.00 85.31 88 PHE A N 1
ATOM 688 C CA . PHE A 1 88 ? -7.772 -11.894 -7.786 1.00 85.31 88 PHE A CA 1
ATOM 689 C C . PHE A 1 88 ? -9.031 -11.560 -6.977 1.00 85.31 88 PHE A C 1
ATOM 691 O O . PHE A 1 88 ? -9.334 -12.240 -5.997 1.00 85.31 88 PHE A O 1
ATOM 698 N N . GLU A 1 89 ? -9.808 -10.574 -7.422 1.00 81.81 89 GLU A N 1
ATOM 699 C CA . GLU A 1 89 ? -11.076 -10.162 -6.794 1.00 81.81 89 GLU A CA 1
ATOM 700 C C . GLU A 1 89 ? -12.029 -11.333 -6.517 1.00 81.81 89 GLU A C 1
ATOM 702 O O . GLU A 1 89 ? -12.689 -11.386 -5.485 1.00 81.81 89 GLU A O 1
ATOM 707 N N . ASN A 1 90 ? -12.053 -12.331 -7.402 1.00 77.25 90 ASN A N 1
ATOM 708 C CA . ASN A 1 90 ? -12.882 -13.527 -7.248 1.00 77.25 90 ASN A CA 1
ATOM 709 C C . ASN A 1 90 ? -12.362 -14.542 -6.201 1.00 77.25 90 ASN A C 1
ATOM 711 O O . ASN A 1 90 ? -12.874 -15.661 -6.134 1.00 77.25 90 ASN A O 1
ATOM 715 N N . GLY A 1 91 ? -11.320 -14.198 -5.437 1.00 79.56 91 GLY A N 1
ATOM 716 C CA . GLY A 1 91 ? -10.698 -15.036 -4.409 1.00 79.56 91 GLY A CA 1
ATOM 717 C C . GLY A 1 91 ? -9.728 -16.097 -4.942 1.00 79.56 91 GLY A C 1
ATOM 718 O O . GLY A 1 91 ? -9.188 -16.892 -4.171 1.00 79.56 91 GLY A O 1
ATOM 719 N N . THR A 1 92 ? -9.479 -16.148 -6.254 1.00 90.94 92 THR A N 1
ATOM 720 C CA . THR A 1 92 ? -8.507 -17.087 -6.833 1.00 90.94 92 THR A CA 1
ATOM 721 C C . THR A 1 92 ? -7.089 -16.618 -6.533 1.00 90.94 92 THR A C 1
ATOM 723 O O . THR A 1 92 ? -6.738 -15.478 -6.818 1.00 90.94 92 THR A O 1
ATOM 726 N N . ASN A 1 93 ? -6.242 -17.500 -5.999 1.00 93.62 93 ASN A N 1
ATOM 727 C CA . ASN A 1 93 ? -4.838 -17.176 -5.740 1.00 93.62 93 ASN A CA 1
ATOM 728 C C . ASN A 1 93 ? -4.092 -16.864 -7.052 1.00 93.62 93 ASN A C 1
ATOM 730 O O . ASN A 1 93 ? -4.212 -17.607 -8.029 1.00 93.62 93 ASN A O 1
ATOM 734 N N . MET A 1 94 ? -3.296 -15.793 -7.060 1.00 91.00 94 MET A N 1
ATOM 735 C CA . MET A 1 94 ? -2.564 -15.347 -8.250 1.00 91.00 94 MET A CA 1
ATOM 736 C C . MET A 1 94 ? -1.427 -16.298 -8.658 1.00 91.00 94 MET A C 1
ATOM 738 O O . MET A 1 94 ? -1.047 -16.342 -9.826 1.00 91.00 94 MET A O 1
ATOM 742 N N . GLY A 1 95 ? -0.865 -17.082 -7.735 1.00 91.31 95 GLY A N 1
ATOM 743 C CA . GLY A 1 95 ? 0.247 -17.989 -8.022 1.00 91.31 95 GLY A CA 1
ATOM 744 C C . GLY A 1 95 ? 1.409 -17.269 -8.717 1.00 91.31 95 GLY A C 1
ATOM 745 O O . GLY A 1 95 ? 1.910 -16.263 -8.225 1.00 91.31 95 GLY A O 1
ATOM 746 N N . PHE A 1 96 ? 1.820 -17.755 -9.893 1.00 87.12 96 PHE A N 1
ATOM 747 C CA . PHE A 1 96 ? 2.899 -17.134 -10.672 1.00 87.12 96 PHE A CA 1
ATOM 748 C C . PHE A 1 96 ? 2.560 -15.743 -11.227 1.00 87.12 96 PHE A C 1
ATOM 750 O O . PHE A 1 96 ? 3.484 -15.002 -11.545 1.00 87.12 96 PHE A O 1
ATOM 757 N N . TYR A 1 97 ? 1.284 -15.348 -11.308 1.00 84.81 97 TYR A N 1
ATOM 758 C CA . TYR A 1 97 ? 0.923 -13.982 -11.709 1.00 84.81 97 TYR A CA 1
ATOM 759 C C . TYR A 1 97 ? 1.382 -12.933 -10.683 1.00 84.81 97 TYR A C 1
ATOM 761 O O . TYR A 1 97 ? 1.561 -11.774 -11.040 1.00 84.81 97 TYR A O 1
ATOM 769 N N . ALA A 1 98 ? 1.673 -13.334 -9.439 1.00 86.94 98 ALA A N 1
ATOM 770 C CA . ALA A 1 98 ? 2.266 -12.451 -8.433 1.00 86.94 98 ALA A CA 1
ATOM 771 C C . ALA A 1 98 ? 3.684 -11.962 -8.803 1.00 86.94 98 ALA A C 1
ATOM 773 O O . ALA A 1 98 ? 4.177 -11.016 -8.193 1.00 86.94 98 ALA A O 1
ATOM 774 N N . LEU A 1 99 ? 4.328 -12.556 -9.820 1.00 88.19 99 LEU A N 1
ATOM 775 C CA . LEU A 1 99 ? 5.613 -12.085 -10.352 1.00 88.19 99 LEU A CA 1
ATOM 776 C C . LEU A 1 99 ? 5.543 -10.681 -10.963 1.00 88.19 99 LEU A C 1
ATOM 778 O O . LEU A 1 99 ? 6.589 -10.106 -11.238 1.00 88.19 99 LEU A O 1
ATOM 782 N N . ILE A 1 100 ? 4.352 -10.103 -11.131 1.00 87.69 100 ILE A N 1
ATOM 783 C CA . ILE A 1 100 ? 4.219 -8.690 -11.489 1.00 87.69 100 ILE A CA 1
ATOM 784 C C . ILE A 1 100 ? 4.967 -7.768 -10.510 1.00 87.69 100 ILE A C 1
ATOM 786 O O . ILE A 1 100 ? 5.498 -6.750 -10.926 1.00 87.69 100 ILE A O 1
ATOM 790 N N . PHE A 1 101 ? 5.115 -8.158 -9.239 1.00 90.62 101 PHE A N 1
ATOM 791 C CA . PHE A 1 101 ? 5.847 -7.399 -8.217 1.00 90.62 101 PHE A CA 1
ATOM 792 C C . PHE A 1 101 ? 7.353 -7.713 -8.147 1.00 90.62 101 PHE A C 1
ATOM 794 O O . PHE A 1 101 ? 8.009 -7.336 -7.180 1.00 90.62 101 PHE A O 1
ATOM 801 N N . ILE A 1 102 ? 7.931 -8.413 -9.132 1.00 88.94 102 ILE A N 1
ATOM 802 C CA . ILE A 1 102 ? 9.337 -8.870 -9.085 1.00 88.94 102 ILE A CA 1
ATOM 803 C C . ILE A 1 102 ? 10.364 -7.729 -9.009 1.00 88.94 102 ILE A C 1
ATOM 805 O O . ILE A 1 102 ? 11.476 -7.940 -8.528 1.00 88.94 102 ILE A O 1
ATOM 809 N N . PHE A 1 103 ? 9.997 -6.528 -9.460 1.00 89.06 103 PHE A N 1
ATOM 810 C CA . PHE A 1 103 ? 10.853 -5.341 -9.395 1.00 89.06 103 PHE A CA 1
ATOM 811 C C . PHE A 1 103 ? 10.685 -4.545 -8.086 1.00 89.06 103 PHE A C 1
ATOM 813 O O . PHE A 1 103 ? 11.261 -3.475 -7.925 1.00 89.06 103 PHE A O 1
ATOM 820 N N . LEU A 1 104 ? 9.903 -5.035 -7.124 1.00 90.94 104 LEU A N 1
ATOM 821 C CA . LEU A 1 104 ? 9.878 -4.450 -5.788 1.00 90.94 104 LEU A CA 1
ATOM 822 C C . LEU A 1 104 ? 10.954 -5.088 -4.916 1.00 90.94 104 LEU A C 1
ATOM 824 O O . LEU A 1 104 ? 11.065 -6.310 -4.845 1.00 90.94 104 LEU A O 1
ATOM 828 N N . ALA A 1 105 ? 11.697 -4.256 -4.186 1.00 87.19 105 ALA A N 1
ATOM 829 C CA . ALA A 1 105 ? 12.544 -4.750 -3.105 1.00 87.19 105 ALA A CA 1
ATOM 830 C C . ALA A 1 105 ? 11.685 -5.355 -1.980 1.00 87.19 105 ALA A C 1
ATOM 832 O O . ALA A 1 105 ? 11.997 -6.423 -1.462 1.00 87.19 105 ALA A O 1
ATOM 833 N N . GLN A 1 106 ? 10.602 -4.660 -1.607 1.00 90.19 106 GLN A N 1
ATOM 834 C CA . GLN A 1 106 ? 9.651 -5.037 -0.554 1.00 90.19 106 GLN A CA 1
ATOM 835 C C . GLN A 1 106 ? 8.256 -4.475 -0.894 1.00 90.19 106 GLN A C 1
ATOM 837 O O . GLN A 1 106 ? 8.160 -3.461 -1.586 1.00 90.19 106 GLN A O 1
ATOM 842 N N . ILE A 1 107 ? 7.183 -5.118 -0.413 1.00 92.25 107 ILE A N 1
ATOM 843 C CA . ILE A 1 107 ? 5.784 -4.644 -0.560 1.00 92.25 107 ILE A CA 1
ATOM 844 C C . ILE A 1 107 ? 5.341 -3.836 0.674 1.00 92.25 107 ILE A C 1
ATOM 846 O O . ILE A 1 107 ? 4.339 -3.122 0.656 1.00 92.25 107 ILE A O 1
ATOM 850 N N . GLU A 1 108 ? 6.113 -3.905 1.749 1.00 93.69 108 GLU A N 1
ATOM 851 C CA . GLU A 1 108 ? 5.837 -3.270 3.020 1.00 93.69 108 GLU A CA 1
ATOM 852 C C . GLU A 1 108 ? 7.118 -2.789 3.695 1.00 93.69 108 GLU A C 1
ATOM 854 O O . GLU A 1 108 ? 8.173 -3.398 3.546 1.00 93.69 108 GLU A O 1
ATOM 859 N N . PHE A 1 109 ? 6.981 -1.754 4.516 1.00 93.69 109 PHE A N 1
ATOM 860 C CA . PHE A 1 109 ? 7.994 -1.274 5.445 1.00 93.69 109 PHE A CA 1
ATOM 861 C C . PHE A 1 109 ? 7.382 -1.083 6.839 1.00 93.69 109 PHE A C 1
ATOM 863 O O . PHE A 1 109 ? 6.177 -0.847 6.965 1.00 93.69 109 PHE A O 1
ATOM 870 N N . PRO A 1 110 ? 8.183 -1.151 7.915 1.00 91.50 110 PRO A N 1
ATOM 871 C CA . PRO A 1 110 ? 7.721 -0.717 9.223 1.00 91.50 110 PRO A CA 1
ATOM 872 C C . PRO A 1 110 ? 7.493 0.801 9.246 1.00 91.50 110 PRO A C 1
ATOM 874 O O . PRO A 1 110 ? 8.205 1.574 8.603 1.00 91.50 110 PRO A O 1
ATOM 877 N N . VAL A 1 111 ? 6.519 1.237 10.039 1.00 85.00 111 VAL A N 1
ATOM 878 C CA . VAL A 1 111 ? 6.163 2.649 10.220 1.00 85.00 111 VAL A CA 1
ATOM 879 C C . VAL A 1 111 ? 6.876 3.261 11.428 1.00 85.00 111 VAL A C 1
ATOM 881 O O . VAL A 1 111 ? 7.435 2.560 12.273 1.00 85.00 111 VAL A O 1
ATOM 884 N N . GLY A 1 112 ? 6.837 4.593 11.521 1.00 83.31 112 GLY A N 1
ATOM 885 C CA . GLY A 1 112 ? 7.325 5.368 12.665 1.00 83.31 112 GLY A CA 1
ATOM 886 C C . GLY A 1 112 ? 8.535 6.233 12.321 1.00 83.31 112 GLY A C 1
ATOM 887 O O . GLY A 1 112 ? 8.413 7.453 12.222 1.00 83.31 112 GLY A O 1
ATOM 888 N N . ASN A 1 113 ? 9.703 5.626 12.094 1.00 89.50 113 ASN A N 1
ATOM 889 C CA . ASN A 1 113 ? 10.951 6.352 11.827 1.00 89.50 113 ASN A CA 1
ATOM 890 C C . ASN A 1 113 ? 11.333 6.369 10.336 1.00 89.50 113 ASN A C 1
ATOM 892 O O . ASN A 1 113 ? 12.343 5.806 9.917 1.00 89.50 113 ASN A O 1
ATOM 896 N N . TRP A 1 114 ? 10.543 7.075 9.524 1.00 89.56 114 TRP A N 1
ATOM 897 C CA . TRP A 1 114 ? 10.773 7.204 8.076 1.00 89.56 114 TRP A CA 1
ATOM 898 C C . TRP A 1 114 ? 12.096 7.886 7.700 1.00 89.56 114 TRP A C 1
ATOM 900 O O . TRP A 1 114 ? 12.611 7.671 6.604 1.00 89.56 114 TRP A O 1
ATOM 910 N N . SER A 1 115 ? 12.671 8.688 8.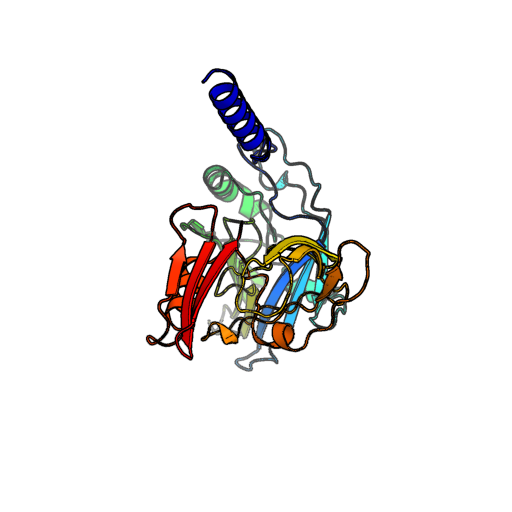602 1.00 92.75 115 SER A N 1
ATOM 911 C CA . SER A 1 115 ? 14.001 9.283 8.409 1.00 92.75 115 SER A CA 1
ATOM 912 C C . SER A 1 115 ? 15.099 8.214 8.423 1.00 92.75 115 SER A C 1
ATOM 914 O O . SER A 1 115 ? 15.985 8.214 7.565 1.00 92.75 115 SER A O 1
ATOM 916 N N . LEU A 1 116 ? 15.001 7.255 9.352 1.00 92.81 116 LEU A N 1
ATOM 917 C CA . LEU A 1 116 ? 15.882 6.090 9.389 1.00 92.81 116 LEU A CA 1
ATOM 918 C C . LEU A 1 116 ? 15.699 5.224 8.139 1.00 92.81 116 LEU A C 1
ATOM 920 O O . LEU A 1 116 ? 16.693 4.940 7.479 1.00 92.81 116 LEU A O 1
ATOM 924 N N . ILE A 1 117 ? 14.456 4.888 7.770 1.00 94.44 117 ILE A N 1
ATOM 925 C CA . ILE A 1 117 ? 14.164 4.106 6.552 1.00 94.44 117 ILE A CA 1
ATOM 926 C C . ILE A 1 117 ? 14.751 4.783 5.311 1.00 94.44 117 ILE A C 1
ATOM 928 O O . ILE A 1 117 ? 15.436 4.133 4.536 1.00 94.44 117 ILE A O 1
ATOM 932 N N . THR A 1 118 ? 14.584 6.101 5.165 1.00 94.62 118 THR A N 1
ATOM 933 C CA . THR A 1 118 ? 15.175 6.870 4.053 1.00 94.62 118 THR A CA 1
ATOM 934 C C . THR A 1 118 ? 16.703 6.788 4.045 1.00 94.62 118 THR A C 1
ATOM 936 O O . THR A 1 118 ? 17.311 6.681 2.983 1.00 94.62 118 THR A O 1
ATOM 939 N N . THR A 1 119 ? 17.332 6.846 5.222 1.00 93.44 119 THR A N 1
ATOM 940 C CA . THR A 1 119 ? 18.795 6.790 5.347 1.00 93.44 119 THR A CA 1
ATOM 941 C C . THR A 1 119 ? 19.332 5.421 4.938 1.00 93.44 119 THR A C 1
ATOM 943 O O . THR A 1 119 ? 20.268 5.363 4.146 1.00 93.44 119 THR A O 1
ATOM 946 N N . LEU A 1 120 ? 18.724 4.346 5.446 1.00 93.31 120 LEU A N 1
ATOM 947 C CA . LEU A 1 120 ? 19.108 2.970 5.125 1.00 93.31 120 LEU A CA 1
ATOM 948 C C . LEU A 1 120 ? 18.800 2.629 3.662 1.00 93.31 120 LEU A C 1
ATOM 950 O O . LEU A 1 120 ? 19.616 2.047 2.963 1.00 93.31 120 LEU A O 1
ATOM 954 N N . ALA A 1 121 ? 17.668 3.096 3.137 1.00 91.69 121 ALA A N 1
ATOM 955 C CA . ALA A 1 121 ? 17.306 2.917 1.736 1.00 91.69 121 ALA A CA 1
ATOM 956 C C . ALA A 1 121 ? 18.352 3.489 0.770 1.00 91.69 121 ALA A C 1
ATOM 958 O O . ALA A 1 121 ? 18.611 2.895 -0.273 1.00 91.69 121 ALA A O 1
ATOM 959 N N . GLY A 1 122 ? 18.987 4.609 1.129 1.00 85.50 122 GLY A N 1
ATOM 960 C CA . GLY A 1 122 ? 20.051 5.212 0.327 1.00 85.50 122 GLY A CA 1
ATOM 961 C C . GLY A 1 122 ? 21.336 4.381 0.248 1.00 85.50 122 GLY A C 1
ATOM 962 O O . GLY A 1 122 ? 22.171 4.668 -0.607 1.00 85.50 122 GLY A O 1
ATOM 963 N N . THR A 1 123 ? 21.514 3.386 1.121 1.00 84.56 123 THR A N 1
ATOM 964 C CA . THR A 1 123 ? 22.675 2.483 1.115 1.00 84.56 123 THR A CA 1
ATOM 965 C C . THR A 1 123 ? 22.322 1.052 0.733 1.00 84.56 123 THR A C 1
ATOM 967 O O . THR A 1 123 ? 23.147 0.383 0.113 1.00 84.56 123 THR A O 1
ATOM 970 N N . ASP A 1 124 ? 21.115 0.598 1.066 1.00 87.06 124 ASP A N 1
ATOM 971 C CA . ASP A 1 124 ? 20.797 -0.830 1.101 1.00 87.06 124 ASP A CA 1
ATOM 972 C C . ASP A 1 124 ? 19.890 -1.262 -0.054 1.00 87.06 124 ASP A C 1
ATOM 974 O O . ASP A 1 124 ? 19.996 -2.401 -0.503 1.00 87.06 124 ASP A O 1
ATOM 978 N N . LEU A 1 125 ? 19.026 -0.375 -0.580 1.00 81.38 125 LEU A N 1
ATOM 979 C CA . LEU A 1 125 ? 18.016 -0.752 -1.585 1.00 81.38 125 LEU A CA 1
ATOM 980 C C . LEU A 1 125 ? 18.631 -1.420 -2.815 1.00 81.38 125 LEU A C 1
ATOM 982 O O . LEU A 1 125 ? 18.097 -2.422 -3.281 1.00 81.38 125 LEU A O 1
ATOM 986 N N . GLU A 1 126 ? 19.768 -0.918 -3.308 1.00 79.19 126 GLU A N 1
ATOM 987 C CA . GLU A 1 126 ? 20.466 -1.511 -4.457 1.00 79.19 126 GLU A CA 1
ATOM 988 C C . GLU A 1 126 ? 20.800 -2.997 -4.242 1.00 79.19 126 GLU A C 1
ATOM 990 O O . GLU A 1 126 ? 20.717 -3.786 -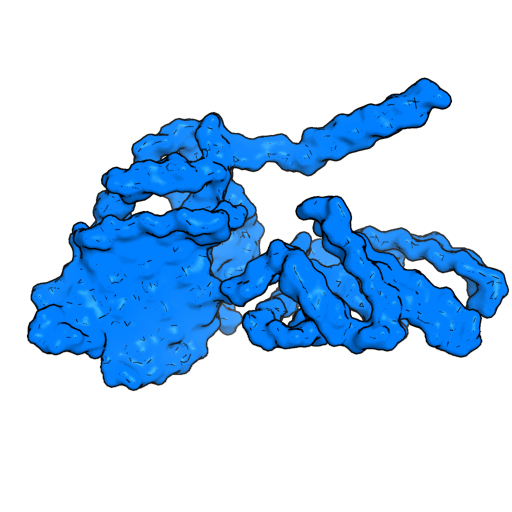5.180 1.00 79.19 126 GLU A O 1
ATOM 995 N N . GLY A 1 127 ? 21.135 -3.392 -3.009 1.00 77.75 127 GLY A N 1
ATOM 996 C CA . GLY A 1 127 ? 21.457 -4.774 -2.649 1.00 77.75 127 GLY A CA 1
ATOM 997 C C . GLY A 1 127 ? 20.239 -5.675 -2.434 1.00 77.75 127 GLY A C 1
ATOM 998 O O . GLY A 1 127 ? 20.405 -6.891 -2.330 1.00 77.75 127 GLY A O 1
ATOM 999 N N . LEU A 1 128 ? 19.035 -5.101 -2.367 1.00 80.19 128 LEU A N 1
ATOM 1000 C CA . LEU A 1 128 ? 17.783 -5.833 -2.160 1.00 80.19 128 LEU A CA 1
ATOM 1001 C C . LEU A 1 128 ? 17.071 -6.188 -3.466 1.00 80.19 128 LEU A C 1
ATOM 1003 O O . LEU A 1 128 ? 16.222 -7.078 -3.473 1.00 80.19 128 LEU A O 1
ATOM 1007 N N . PHE A 1 129 ? 17.400 -5.520 -4.572 1.00 81.12 129 PHE A N 1
ATOM 1008 C CA . PHE A 1 129 ? 16.801 -5.831 -5.864 1.00 81.12 129 PHE A CA 1
ATOM 1009 C C . PHE A 1 129 ? 17.352 -7.140 -6.445 1.00 81.12 129 PHE A C 1
ATOM 1011 O O . PHE A 1 129 ? 18.535 -7.458 -6.340 1.00 81.12 129 PHE A O 1
ATOM 1018 N N . PHE A 1 130 ? 16.497 -7.879 -7.156 1.00 71.31 130 PHE A N 1
ATOM 1019 C CA . PHE A 1 130 ? 16.894 -9.080 -7.905 1.00 71.31 130 PHE A CA 1
ATOM 1020 C C . PHE A 1 130 ? 17.568 -8.767 -9.256 1.00 71.31 130 PHE A C 1
ATOM 1022 O O . PHE A 1 130 ? 17.880 -9.684 -10.018 1.00 71.31 130 PHE A O 1
ATOM 1029 N N . THR A 1 131 ? 17.767 -7.486 -9.577 1.00 76.69 131 THR A N 1
ATOM 1030 C CA . THR A 1 131 ? 18.213 -6.992 -10.886 1.00 76.69 131 THR A CA 1
ATOM 1031 C C . THR A 1 131 ? 19.317 -5.951 -10.740 1.00 76.69 131 THR A C 1
ATOM 1033 O O . THR A 1 131 ? 19.403 -5.286 -9.712 1.00 76.69 131 THR A O 1
ATOM 1036 N N . ASP A 1 132 ? 20.108 -5.739 -11.793 1.00 84.25 132 ASP A N 1
ATOM 1037 C CA . ASP A 1 132 ? 21.081 -4.644 -11.833 1.00 84.25 132 ASP A CA 1
ATOM 1038 C C . ASP A 1 132 ? 20.353 -3.292 -11.918 1.00 84.25 132 ASP A C 1
ATOM 1040 O O . ASP A 1 132 ? 19.730 -2.971 -12.937 1.00 84.25 132 ASP A O 1
ATOM 1044 N N . VAL A 1 133 ? 20.436 -2.506 -10.843 1.00 87.44 133 VAL A N 1
ATOM 1045 C CA . VAL A 1 133 ? 19.755 -1.213 -10.696 1.00 87.44 133 VAL A CA 1
ATOM 1046 C C . VAL A 1 133 ? 20.718 -0.038 -10.885 1.00 87.44 133 VAL A C 1
ATOM 1048 O O . VAL A 1 133 ? 21.886 -0.093 -10.504 1.00 87.44 133 VAL A O 1
ATOM 1051 N N . ARG A 1 134 ? 20.217 1.043 -11.491 1.00 89.88 134 ARG A N 1
ATOM 1052 C CA . ARG A 1 134 ? 20.867 2.354 -11.589 1.00 89.88 134 ARG A CA 1
ATOM 1053 C C . ARG A 1 134 ? 19.859 3.484 -11.396 1.00 89.88 134 ARG A C 1
ATOM 1055 O O . ARG A 1 134 ? 18.649 3.268 -11.441 1.00 89.88 134 ARG A O 1
ATOM 1062 N N . ASP A 1 135 ? 20.382 4.697 -11.236 1.00 90.88 135 ASP A N 1
ATOM 1063 C CA . ASP A 1 135 ? 19.595 5.933 -11.143 1.00 90.88 135 ASP A CA 1
ATOM 1064 C C . ASP A 1 135 ? 18.533 5.892 -10.027 1.00 90.88 135 ASP A C 1
ATOM 1066 O O . ASP A 1 135 ? 17.455 6.471 -10.159 1.00 90.88 135 ASP A O 1
ATOM 1070 N N . LEU A 1 136 ? 18.848 5.208 -8.917 1.00 92.81 136 LEU A N 1
ATOM 1071 C CA . LEU A 1 136 ? 17.978 5.124 -7.749 1.00 92.81 136 LEU A CA 1
ATOM 1072 C C . LEU A 1 136 ? 17.718 6.526 -7.181 1.00 92.81 136 LEU A C 1
ATOM 1074 O O . LEU A 1 136 ? 18.637 7.275 -6.840 1.00 92.81 136 LEU A O 1
ATOM 1078 N N . SER A 1 137 ? 16.443 6.861 -7.043 1.00 94.75 137 SER A N 1
ATOM 1079 C CA . SER A 1 137 ? 15.959 8.093 -6.441 1.00 94.75 137 SER A CA 1
ATOM 1080 C C . SER A 1 137 ? 14.957 7.762 -5.349 1.00 94.75 137 SER A C 1
ATOM 1082 O O . SER A 1 137 ? 14.079 6.931 -5.553 1.00 94.75 137 SER A O 1
ATOM 1084 N N . ILE A 1 138 ? 15.079 8.419 -4.198 1.00 95.44 138 ILE A N 1
ATOM 1085 C CA . ILE A 1 138 ? 14.182 8.238 -3.054 1.00 95.44 138 ILE A CA 1
ATOM 1086 C C . ILE A 1 138 ? 13.376 9.521 -2.867 1.00 95.44 138 ILE A C 1
ATOM 1088 O O . ILE A 1 138 ? 13.936 10.620 -2.811 1.00 95.44 138 ILE A O 1
ATOM 1092 N N . THR A 1 139 ? 12.064 9.375 -2.737 1.00 93.44 139 THR A N 1
ATOM 1093 C CA . THR A 1 139 ? 11.104 10.448 -2.487 1.00 93.44 139 THR A CA 1
ATOM 1094 C C . THR A 1 139 ? 10.488 10.270 -1.101 1.00 93.44 139 THR A C 1
ATOM 1096 O O . THR A 1 139 ? 10.234 9.169 -0.625 1.00 93.44 139 THR A O 1
ATOM 1099 N N . SER A 1 140 ? 10.275 11.375 -0.390 1.00 92.38 140 SER A N 1
ATOM 1100 C CA . SER A 1 140 ? 9.698 11.351 0.957 1.00 92.38 140 SER A CA 1
ATOM 1101 C C . SER A 1 140 ? 8.838 12.597 1.128 1.00 92.38 140 SER A C 1
ATOM 1103 O O . SER A 1 140 ? 9.361 13.684 1.371 1.00 92.38 140 SER A O 1
ATOM 1105 N N . GLY A 1 141 ? 7.531 12.440 0.921 1.00 82.81 141 GLY A N 1
ATOM 1106 C CA . GLY A 1 141 ? 6.510 13.469 1.136 1.00 82.81 141 GLY A CA 1
ATOM 1107 C C . GLY A 1 141 ? 5.898 13.384 2.533 1.00 82.81 141 GLY A C 1
ATOM 1108 O O . GLY A 1 141 ? 6.426 12.686 3.395 1.00 82.81 141 GLY A O 1
ATOM 1109 N N . ASP A 1 142 ? 4.785 14.070 2.776 1.00 75.44 142 ASP A N 1
ATOM 1110 C CA . ASP A 1 142 ? 4.121 14.024 4.088 1.00 75.44 142 ASP A CA 1
ATOM 1111 C C . ASP A 1 142 ? 3.416 12.677 4.314 1.00 75.44 142 ASP A C 1
ATOM 1113 O O . ASP A 1 142 ? 3.650 12.021 5.330 1.00 75.44 142 ASP A O 1
ATOM 1117 N N . ASP A 1 143 ? 2.651 12.221 3.320 1.00 79.19 143 ASP A N 1
ATOM 1118 C CA . ASP A 1 143 ? 1.828 11.007 3.416 1.00 79.19 143 ASP A CA 1
ATOM 1119 C C . ASP A 1 143 ? 2.479 9.766 2.799 1.00 79.19 143 ASP A C 1
ATOM 1121 O O . ASP A 1 143 ? 2.141 8.637 3.162 1.00 79.19 143 ASP A O 1
ATOM 1125 N N . TYR A 1 144 ? 3.435 9.964 1.889 1.00 86.69 144 TYR A N 1
ATOM 1126 C CA . TYR A 1 144 ? 4.032 8.890 1.098 1.00 86.69 144 TYR A CA 1
ATOM 1127 C C . TYR A 1 144 ? 5.555 8.905 1.161 1.00 86.69 144 TYR A C 1
ATOM 1129 O O . TYR A 1 144 ? 6.204 9.953 1.250 1.00 86.69 144 TYR A O 1
ATOM 1137 N N . TRP A 1 145 ? 6.125 7.710 1.131 1.00 94.12 145 TRP A N 1
ATOM 1138 C CA . TRP A 1 145 ? 7.547 7.464 0.953 1.00 94.12 145 TRP A CA 1
ATOM 1139 C C . TRP A 1 145 ? 7.715 6.541 -0.241 1.00 94.12 145 TRP A C 1
ATOM 1141 O O . TRP A 1 145 ? 6.973 5.574 -0.345 1.00 94.12 145 TRP A O 1
ATOM 1151 N N . GLY A 1 146 ? 8.676 6.798 -1.114 1.00 96.00 146 GLY A N 1
ATOM 1152 C CA . GLY A 1 146 ? 8.831 5.992 -2.310 1.00 96.00 146 GLY A CA 1
ATOM 1153 C C . GLY A 1 146 ? 10.236 5.994 -2.862 1.00 96.00 146 GLY A C 1
ATOM 1154 O O . GLY A 1 146 ? 11.134 6.702 -2.396 1.00 96.00 146 GLY A O 1
ATOM 1155 N N . TYR A 1 147 ? 10.421 5.169 -3.878 1.00 96.00 147 TYR A N 1
ATOM 1156 C CA . TYR A 1 147 ? 11.633 5.139 -4.664 1.00 96.00 147 TYR A CA 1
ATOM 1157 C C . TYR A 1 147 ? 11.315 4.918 -6.137 1.00 96.00 147 TYR A C 1
ATOM 1159 O O . TYR A 1 147 ? 10.275 4.382 -6.514 1.00 96.00 147 TYR A O 1
ATOM 1167 N N . SER A 1 148 ? 12.252 5.327 -6.979 1.00 96.38 148 SER A N 1
ATOM 1168 C CA . SER A 1 148 ? 12.243 5.016 -8.398 1.00 96.38 148 SER A 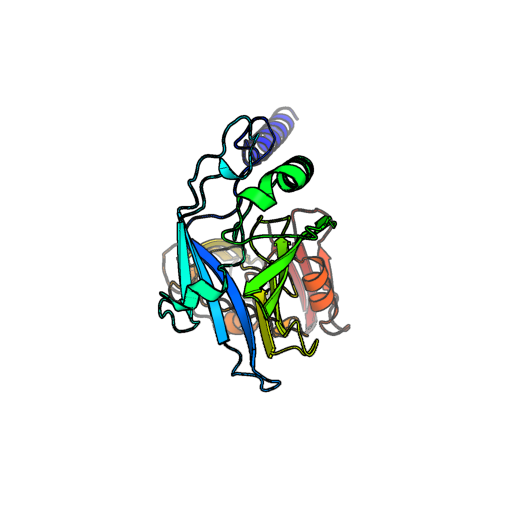CA 1
ATOM 1169 C C . SER A 1 148 ? 13.635 4.664 -8.867 1.00 96.38 148 SER A C 1
ATOM 1171 O O . SER A 1 148 ? 14.620 5.126 -8.290 1.00 96.38 148 SER A O 1
ATOM 1173 N N . TYR A 1 149 ? 13.727 3.822 -9.884 1.00 95.12 149 TYR A N 1
ATOM 1174 C CA . TYR A 1 149 ? 15.005 3.399 -10.425 1.00 95.12 149 TYR A CA 1
ATOM 1175 C C . TYR A 1 149 ? 14.874 2.915 -11.866 1.00 95.12 149 TYR A C 1
ATOM 1177 O O . TYR A 1 149 ? 13.776 2.770 -12.403 1.00 95.12 149 TYR A O 1
ATOM 1185 N N . THR A 1 150 ? 16.018 2.669 -12.499 1.00 94.56 150 THR A N 1
ATOM 1186 C CA . THR A 1 150 ? 16.105 2.069 -13.831 1.00 94.56 150 THR A CA 1
ATOM 1187 C C . THR A 1 150 ? 16.897 0.763 -13.776 1.00 94.56 150 THR A C 1
ATOM 1189 O O . THR A 1 150 ? 17.955 0.712 -13.148 1.00 94.56 150 THR A O 1
ATOM 1192 N N . SER A 1 151 ? 16.423 -0.290 -14.439 1.00 92.38 151 SER A N 1
ATOM 1193 C CA . SER A 1 151 ? 17.139 -1.562 -14.609 1.00 92.38 151 SER A CA 1
ATOM 1194 C C . SER A 1 151 ? 17.259 -1.942 -16.078 1.00 92.38 151 SER A C 1
ATOM 1196 O O . SER A 1 151 ? 16.434 -1.562 -16.899 1.00 92.38 151 SER A O 1
ATOM 1198 N N . ASN A 1 152 ? 18.285 -2.719 -16.430 1.00 87.75 152 ASN A N 1
ATOM 1199 C CA . ASN A 1 152 ? 18.356 -3.336 -17.756 1.00 87.75 152 ASN A CA 1
ATOM 1200 C C . ASN A 1 152 ? 17.874 -4.790 -17.643 1.00 87.75 152 ASN A C 1
ATOM 1202 O O . ASN A 1 152 ? 18.646 -5.655 -17.223 1.00 87.75 152 ASN A O 1
ATOM 1206 N N . SER A 1 153 ? 16.623 -5.079 -18.013 1.00 80.00 153 SER A N 1
ATOM 1207 C CA . SER A 1 153 ? 16.109 -6.460 -18.063 1.00 80.00 153 SER A CA 1
ATOM 1208 C C . SER A 1 153 ? 16.771 -7.298 -19.155 1.00 80.00 153 SER A C 1
ATOM 1210 O O . SER A 1 153 ? 16.846 -8.524 -19.043 1.00 80.00 153 SER A O 1
ATOM 1212 N N . SER A 1 154 ? 17.265 -6.664 -20.222 1.00 82.25 154 SER A N 1
ATOM 1213 C CA . SER A 1 154 ? 17.988 -7.339 -21.301 1.00 82.25 154 SER A CA 1
ATOM 1214 C C . SER A 1 154 ? 19.001 -6.408 -21.979 1.00 82.25 154 SER A C 1
ATOM 1216 O O . SER A 1 154 ? 19.135 -5.242 -21.616 1.00 82.25 154 SER A O 1
ATOM 1218 N N . ALA A 1 155 ? 19.734 -6.909 -22.980 1.00 81.88 155 ALA A N 1
ATOM 1219 C CA . ALA A 1 155 ? 20.657 -6.077 -23.760 1.00 81.88 155 ALA A CA 1
ATOM 1220 C C . ALA A 1 155 ? 19.944 -4.917 -24.482 1.00 81.88 155 ALA A C 1
ATOM 1222 O O . ALA A 1 155 ? 20.531 -3.848 -24.650 1.00 81.88 155 ALA A O 1
ATOM 1223 N N . ASP A 1 156 ? 18.683 -5.129 -24.867 1.00 89.06 156 ASP A N 1
ATOM 1224 C CA . ASP A 1 156 ? 17.903 -4.203 -25.688 1.00 89.06 156 ASP A CA 1
ATOM 1225 C C . ASP A 1 156 ? 16.663 -3.657 -24.954 1.00 89.06 156 ASP A C 1
ATOM 1227 O O . ASP A 1 156 ? 15.853 -2.949 -25.558 1.00 89.06 156 ASP A O 1
ATOM 1231 N N . THR A 1 157 ? 16.513 -3.971 -23.661 1.00 89.81 157 THR A N 1
ATOM 1232 C CA . THR A 1 157 ? 15.356 -3.584 -22.843 1.00 89.81 157 THR A CA 1
ATOM 1233 C C . THR A 1 157 ? 15.795 -2.887 -21.563 1.00 89.81 157 THR A C 1
ATOM 1235 O O . THR A 1 157 ? 16.663 -3.381 -20.843 1.00 89.81 157 THR A O 1
ATOM 1238 N N . GLU A 1 158 ? 15.170 -1.748 -21.292 1.00 93.69 158 GLU A N 1
ATOM 1239 C CA . GLU A 1 158 ? 15.301 -0.984 -20.055 1.00 93.69 158 GLU A CA 1
ATOM 1240 C C . GLU A 1 158 ? 13.942 -0.936 -19.359 1.00 93.69 158 GLU A C 1
ATOM 1242 O O . GLU A 1 158 ? 12.935 -0.668 -20.011 1.00 93.69 158 GLU A O 1
ATOM 1247 N N . ASP A 1 159 ? 13.921 -1.157 -18.050 1.00 94.62 159 ASP A N 1
ATOM 1248 C CA . ASP A 1 159 ? 12.732 -0.999 -17.222 1.00 94.62 159 ASP A CA 1
ATOM 1249 C C . ASP A 1 159 ? 12.914 0.208 -16.312 1.00 94.62 159 ASP A C 1
ATOM 1251 O O . ASP A 1 159 ? 13.976 0.392 -15.709 1.00 94.62 159 ASP A O 1
ATOM 1255 N N . LYS A 1 160 ? 11.872 1.022 -16.192 1.00 95.62 160 LYS A N 1
ATOM 1256 C CA . LYS A 1 160 ? 11.795 2.084 -15.192 1.00 95.62 160 LYS A CA 1
ATOM 1257 C C . LYS A 1 160 ? 10.725 1.727 -14.194 1.00 95.62 160 LYS A C 1
ATOM 1259 O O . LYS A 1 160 ? 9.632 1.333 -14.588 1.00 95.62 160 LYS A O 1
ATOM 1264 N N . VAL A 1 161 ? 11.062 1.855 -12.924 1.00 95.94 161 VAL A N 1
ATOM 1265 C CA . VAL A 1 161 ? 10.245 1.362 -11.824 1.00 95.94 161 VAL A CA 1
ATOM 1266 C C . VAL A 1 161 ? 9.996 2.502 -10.856 1.00 95.94 161 VAL A C 1
ATOM 1268 O O . VAL A 1 161 ? 10.931 3.219 -10.501 1.00 95.94 161 VAL A O 1
ATOM 1271 N N . TRP A 1 162 ? 8.753 2.639 -10.407 1.00 97.19 162 TRP A N 1
ATOM 1272 C CA . TRP A 1 162 ? 8.334 3.545 -9.342 1.00 97.19 162 TRP A CA 1
ATOM 1273 C C . TRP A 1 162 ? 7.535 2.764 -8.312 1.00 97.19 162 TRP A C 1
ATOM 1275 O O . TRP A 1 162 ? 6.686 1.956 -8.680 1.00 97.19 162 TRP A O 1
ATOM 1285 N N . ALA A 1 163 ? 7.801 3.005 -7.034 1.00 96.94 163 ALA A N 1
ATOM 1286 C CA . ALA A 1 163 ? 7.070 2.402 -5.933 1.00 96.94 163 ALA A CA 1
ATOM 1287 C C . ALA A 1 163 ? 6.875 3.426 -4.814 1.00 96.94 163 ALA A C 1
ATOM 1289 O O . ALA A 1 163 ? 7.860 3.922 -4.268 1.00 96.94 163 ALA A O 1
ATOM 1290 N N . ASP A 1 164 ? 5.624 3.691 -4.441 1.00 95.31 164 ASP A N 1
ATOM 1291 C CA . ASP A 1 164 ? 5.279 4.517 -3.285 1.00 95.31 164 ASP A CA 1
ATOM 1292 C C . ASP A 1 164 ? 4.547 3.693 -2.228 1.00 95.31 164 ASP A C 1
ATOM 1294 O O . ASP A 1 164 ? 3.724 2.825 -2.519 1.00 95.31 164 ASP A O 1
ATOM 1298 N N . PHE A 1 165 ? 4.825 4.016 -0.974 1.00 94.19 165 PHE A N 1
ATOM 1299 C CA . PHE A 1 165 ? 4.335 3.363 0.228 1.00 94.19 165 PHE A CA 1
ATOM 1300 C C . PHE A 1 165 ? 3.643 4.400 1.104 1.00 94.19 165 PHE A C 1
ATOM 1302 O O . PHE A 1 165 ? 4.119 5.530 1.262 1.00 94.19 165 PHE A O 1
ATOM 1309 N N . SER A 1 166 ? 2.521 4.015 1.707 1.00 86.19 166 SER A N 1
ATOM 1310 C CA . SER A 1 166 ? 1.835 4.878 2.665 1.00 86.19 166 SER A CA 1
ATOM 1311 C C . SER A 1 166 ? 2.660 4.996 3.941 1.00 86.19 166 SER A C 1
ATOM 1313 O O . SER A 1 166 ? 2.995 3.996 4.571 1.00 86.19 166 SER A O 1
ATOM 1315 N N . LYS A 1 167 ? 2.935 6.220 4.396 1.00 81.69 167 LYS A N 1
ATOM 1316 C CA . LYS A 1 167 ? 3.625 6.438 5.675 1.00 81.69 167 LYS A CA 1
ATOM 1317 C C . LYS A 1 167 ? 2.784 6.063 6.892 1.00 81.69 167 LYS A C 1
ATOM 1319 O O . LYS A 1 167 ? 3.335 5.912 7.986 1.00 81.69 167 LYS A O 1
ATOM 1324 N N . PHE A 1 168 ? 1.471 5.932 6.703 1.00 80.19 168 PHE A N 1
ATOM 1325 C CA . PHE A 1 168 ? 0.510 5.622 7.753 1.00 80.19 168 PHE A CA 1
ATOM 1326 C C . PHE A 1 168 ? 0.548 4.152 8.170 1.00 80.19 168 PHE A C 1
ATOM 1328 O O . PHE A 1 168 ? 0.539 3.880 9.373 1.00 80.19 168 PHE A O 1
ATOM 1335 N N . ASP A 1 169 ? 0.566 3.230 7.202 1.00 78.25 169 ASP A N 1
ATOM 1336 C CA . ASP A 1 169 ? 0.565 1.777 7.436 1.00 78.25 169 ASP A CA 1
ATOM 1337 C C . ASP A 1 169 ? 1.811 1.048 6.917 1.00 78.25 169 ASP A C 1
ATOM 1339 O O . ASP A 1 169 ? 2.051 -0.090 7.316 1.00 78.25 169 ASP A O 1
ATOM 1343 N N . GLY A 1 170 ? 2.642 1.721 6.120 1.00 87.44 170 GLY A N 1
ATOM 1344 C CA . GLY A 1 170 ? 3.885 1.187 5.576 1.00 87.44 170 GLY A CA 1
ATOM 1345 C C . GLY A 1 170 ? 3.690 0.281 4.364 1.00 87.44 170 GLY A C 1
ATOM 1346 O O . GLY A 1 170 ? 4.668 -0.274 3.874 1.00 87.44 170 GLY A O 1
ATOM 1347 N N . PHE A 1 171 ? 2.462 0.111 3.871 1.00 91.06 171 PHE A N 1
ATOM 1348 C CA . PHE A 1 171 ? 2.155 -0.795 2.769 1.00 91.06 171 PHE A CA 1
ATOM 1349 C C . PHE A 1 171 ? 2.212 -0.091 1.411 1.00 91.06 171 PHE A C 1
ATOM 1351 O O . PHE A 1 171 ? 1.982 1.121 1.314 1.00 91.06 171 PHE A O 1
ATOM 1358 N N . LEU A 1 172 ? 2.484 -0.868 0.360 1.00 94.81 172 LEU A N 1
ATOM 1359 C CA . LEU A 1 172 ? 2.488 -0.404 -1.024 1.00 94.81 172 LEU A CA 1
ATOM 1360 C C . LEU A 1 172 ? 1.193 0.350 -1.355 1.00 94.81 172 LEU A C 1
ATOM 1362 O O . LEU A 1 172 ? 0.085 -0.113 -1.071 1.00 94.81 172 LEU A O 1
ATOM 1366 N N . HIS A 1 173 ? 1.351 1.523 -1.952 1.00 88.25 173 HIS A N 1
ATOM 1367 C CA . HIS A 1 173 ? 0.277 2.397 -2.402 1.00 88.25 173 HIS A CA 1
ATOM 1368 C C . HIS A 1 173 ? 0.244 2.491 -3.927 1.00 88.25 173 HIS A C 1
ATOM 1370 O O . HIS A 1 173 ? -0.820 2.340 -4.519 1.00 88.25 173 HIS A O 1
ATOM 1376 N N . TYR A 1 174 ? 1.405 2.692 -4.541 1.00 92.25 174 TYR A N 1
ATOM 1377 C CA . TYR A 1 174 ? 1.561 2.872 -5.979 1.00 92.25 174 TYR A CA 1
ATOM 1378 C C . TYR A 1 174 ? 2.737 2.038 -6.466 1.00 92.25 174 TYR A C 1
ATOM 1380 O O . TYR A 1 174 ? 3.778 2.003 -5.808 1.00 92.25 174 TYR A O 1
ATOM 1388 N N . TYR A 1 175 ? 2.584 1.377 -7.605 1.00 95.88 175 TYR A N 1
ATOM 1389 C CA . TYR A 1 175 ? 3.660 0.649 -8.257 1.00 95.88 175 TYR A CA 1
ATOM 1390 C C . TYR A 1 175 ? 3.498 0.703 -9.768 1.00 95.88 175 TYR A C 1
ATOM 1392 O O . TYR A 1 175 ? 2.471 0.294 -10.296 1.00 95.88 175 TYR A O 1
ATOM 1400 N N . HIS A 1 176 ? 4.521 1.182 -10.463 1.00 96.31 176 HIS A N 1
ATOM 1401 C CA . HIS A 1 176 ? 4.489 1.378 -11.908 1.00 96.31 176 HIS A CA 1
ATOM 1402 C C . HIS A 1 176 ? 5.775 0.883 -12.534 1.00 96.31 176 HIS A C 1
ATOM 1404 O O . HIS A 1 176 ? 6.864 1.167 -12.028 1.00 96.31 176 HIS A O 1
ATOM 1410 N N . VAL A 1 177 ? 5.650 0.170 -13.649 1.00 95.44 177 VAL A N 1
ATOM 1411 C CA . VAL A 1 177 ? 6.786 -0.277 -14.449 1.00 95.44 177 VAL A CA 1
ATOM 1412 C C . VAL A 1 177 ? 6.559 0.072 -15.908 1.00 95.44 177 VAL A C 1
ATOM 1414 O O . VAL A 1 177 ? 5.546 -0.295 -16.494 1.00 95.44 177 VAL A O 1
ATOM 1417 N N . GLU A 1 178 ? 7.535 0.746 -16.508 1.00 95.69 178 GLU A N 1
ATOM 1418 C CA . GLU A 1 178 ? 7.596 0.979 -17.950 1.00 95.69 178 GLU A CA 1
ATOM 1419 C C . GLU A 1 178 ? 8.734 0.162 -18.559 1.00 95.69 178 GLU A C 1
ATOM 1421 O O . GLU A 1 178 ? 9.877 0.265 -18.116 1.00 95.69 178 GLU A O 1
ATOM 1426 N N . HIS A 1 179 ? 8.447 -0.580 -19.626 1.00 94.12 179 HIS A N 1
ATOM 1427 C CA . HIS A 1 179 ? 9.431 -1.311 -20.418 1.00 94.12 179 HIS A CA 1
ATOM 1428 C C . HIS A 1 179 ? 9.745 -0.548 -21.708 1.00 94.12 179 HIS A C 1
ATOM 1430 O O . HIS A 1 179 ? 8.859 -0.283 -22.521 1.00 94.12 179 HIS A O 1
ATOM 1436 N N . PHE A 1 180 ? 11.018 -0.246 -21.948 1.00 94.00 180 PHE A N 1
ATOM 1437 C CA . PHE A 1 180 ? 11.506 0.468 -23.126 1.00 94.00 180 PHE A CA 1
ATOM 1438 C C . PHE A 1 180 ? 12.439 -0.387 -23.966 1.00 94.00 180 PHE A C 1
ATOM 1440 O O . PHE A 1 180 ? 13.317 -1.077 -23.453 1.00 94.00 180 PHE A O 1
ATOM 1447 N N . ASN A 1 181 ? 12.327 -0.253 -25.286 1.00 92.19 181 ASN A N 1
ATOM 1448 C CA . ASN A 1 181 ? 13.362 -0.714 -26.197 1.00 92.19 181 ASN A CA 1
ATOM 1449 C C . ASN A 1 181 ? 14.497 0.319 -26.240 1.00 92.19 181 ASN A C 1
ATOM 1451 O O . ASN A 1 181 ? 14.289 1.462 -26.657 1.00 92.19 181 ASN A O 1
ATOM 1455 N N . THR A 1 182 ? 15.709 -0.072 -25.859 1.00 90.94 182 THR A N 1
ATOM 1456 C CA . THR A 1 182 ? 16.853 0.853 -25.776 1.00 90.94 182 THR A CA 1
ATOM 1457 C C . THR A 1 182 ? 17.345 1.324 -27.148 1.00 90.94 182 THR A C 1
ATOM 1459 O O . THR A 1 182 ? 17.926 2.405 -27.255 1.00 90.94 182 THR A O 1
ATOM 1462 N N . THR A 1 183 ? 17.083 0.560 -28.215 1.00 90.50 183 THR A N 1
ATOM 1463 C CA . THR A 1 183 ? 17.480 0.900 -29.590 1.00 90.50 183 THR A CA 1
ATOM 1464 C C . THR A 1 183 ? 16.534 1.919 -30.223 1.00 90.50 183 THR A C 1
ATOM 1466 O O . THR A 1 183 ? 16.990 2.863 -30.870 1.00 90.50 183 THR A O 1
ATOM 1469 N N . THR A 1 184 ? 15.220 1.739 -30.070 1.00 91.00 184 THR A N 1
ATOM 1470 C CA . THR A 1 184 ? 14.205 2.623 -30.676 1.00 91.00 184 THR A CA 1
ATOM 1471 C C . THR A 1 184 ? 13.735 3.736 -29.746 1.00 91.00 184 THR A C 1
ATOM 1473 O O . THR A 1 184 ? 13.097 4.673 -30.222 1.00 91.00 184 THR A O 1
ATOM 1476 N N . GLN A 1 185 ? 14.041 3.647 -28.447 1.00 88.75 185 GLN A N 1
ATOM 1477 C CA . GLN A 1 185 ? 13.518 4.520 -27.389 1.00 88.75 185 GLN A CA 1
ATOM 1478 C C . GLN A 1 185 ? 11.984 4.555 -27.334 1.00 88.75 185 GLN A C 1
ATOM 1480 O O . GLN A 1 185 ? 11.388 5.551 -26.928 1.00 88.75 185 GLN A O 1
ATOM 1485 N N . SER A 1 186 ? 11.335 3.474 -27.767 1.00 90.62 186 SER A N 1
ATOM 1486 C CA . SER A 1 186 ? 9.883 3.329 -27.701 1.00 90.62 186 SER A CA 1
ATOM 1487 C C . SER A 1 186 ? 9.490 2.474 -26.505 1.00 90.62 186 SER A C 1
ATOM 1489 O O . SER A 1 186 ? 10.137 1.459 -26.234 1.00 90.62 186 SER A O 1
ATOM 1491 N N . MET A 1 187 ? 8.412 2.869 -25.832 1.00 91.19 187 MET A N 1
ATOM 1492 C CA . MET A 1 187 ? 7.747 2.033 -24.838 1.00 91.19 187 MET A CA 1
ATOM 1493 C C . MET A 1 187 ? 7.207 0.774 -25.527 1.00 91.19 187 MET A C 1
ATOM 1495 O O . MET A 1 187 ? 6.637 0.857 -26.616 1.00 91.19 187 MET A O 1
ATOM 1499 N N . ILE A 1 188 ? 7.466 -0.379 -24.922 1.00 93.00 188 ILE A N 1
ATOM 1500 C CA . ILE A 1 188 ? 7.004 -1.695 -25.369 1.00 93.00 188 ILE A CA 1
ATOM 1501 C C . ILE A 1 188 ? 5.734 -2.045 -24.604 1.00 93.00 188 ILE A C 1
ATOM 1503 O O . ILE A 1 188 ? 4.726 -2.373 -25.211 1.00 93.00 188 ILE A O 1
ATOM 1507 N N . ALA A 1 189 ? 5.799 -1.941 -23.280 1.00 92.19 189 ALA A N 1
ATOM 1508 C CA . ALA A 1 189 ? 4.712 -2.271 -22.382 1.00 92.19 189 ALA A CA 1
ATOM 1509 C C . ALA A 1 189 ? 4.837 -1.445 -21.103 1.00 92.19 189 ALA A C 1
ATOM 1511 O O . ALA A 1 189 ? 5.926 -0.974 -20.765 1.00 92.19 189 ALA A O 1
ATOM 1512 N N . GLN A 1 190 ? 3.738 -1.310 -20.381 1.00 93.56 190 GLN A N 1
ATOM 1513 C CA . GLN A 1 190 ? 3.731 -0.799 -19.023 1.00 93.56 190 GLN A CA 1
ATOM 1514 C C . GLN A 1 190 ? 2.683 -1.529 -18.198 1.00 93.56 190 GLN A C 1
ATOM 1516 O O . GLN A 1 190 ? 1.710 -2.070 -18.731 1.00 93.56 190 GLN A O 1
ATOM 1521 N N . TYR A 1 191 ? 2.878 -1.531 -16.891 1.00 92.69 191 TYR A N 1
ATOM 1522 C CA . TYR A 1 191 ? 1.821 -1.903 -15.976 1.00 92.69 191 TYR A CA 1
ATOM 1523 C C . TYR A 1 191 ? 1.863 -1.036 -14.729 1.00 92.69 191 TYR A C 1
ATOM 1525 O O . TYR A 1 191 ? 2.925 -0.623 -14.260 1.00 92.69 191 TYR A O 1
ATOM 1533 N N . GLU A 1 192 ? 0.676 -0.797 -14.198 1.00 92.94 192 GLU A N 1
ATOM 1534 C CA . GLU A 1 192 ? 0.426 0.067 -13.061 1.00 92.94 192 GLU A CA 1
ATOM 1535 C C . GLU A 1 192 ? -0.455 -0.689 -12.069 1.00 92.94 192 GLU A C 1
ATOM 1537 O O . GLU A 1 192 ? -1.468 -1.295 -12.427 1.00 92.94 192 GLU A O 1
ATOM 1542 N N . VAL A 1 193 ? -0.039 -0.692 -10.809 1.00 92.31 193 VAL A N 1
ATOM 1543 C CA . VAL A 1 193 ? -0.760 -1.286 -9.694 1.00 92.31 193 VAL A CA 1
ATOM 1544 C C . VAL A 1 193 ? -1.002 -0.200 -8.660 1.00 92.31 193 VAL A C 1
ATOM 1546 O O . VAL A 1 193 ? -0.085 0.263 -7.982 1.00 92.31 193 VAL A O 1
ATOM 1549 N N . ASN A 1 194 ? -2.267 0.168 -8.516 1.00 87.75 194 ASN A N 1
ATOM 1550 C CA . ASN A 1 194 ? -2.710 1.227 -7.624 1.00 87.75 194 ASN A CA 1
ATOM 1551 C C . ASN A 1 194 ? -3.523 0.636 -6.501 1.00 87.75 194 ASN A C 1
ATOM 1553 O O . ASN A 1 194 ? -4.558 0.018 -6.739 1.00 87.75 194 ASN A O 1
ATOM 1557 N N . ARG A 1 195 ? -3.094 0.847 -5.261 1.00 85.88 195 ARG A N 1
ATOM 1558 C CA . ARG A 1 195 ? -3.916 0.500 -4.107 1.00 85.88 195 ARG A CA 1
ATOM 1559 C C . ARG A 1 195 ? -5.222 1.274 -4.212 1.00 85.88 195 ARG A C 1
ATOM 1561 O O . ARG A 1 195 ? -5.196 2.448 -4.579 1.00 85.88 195 ARG A O 1
ATOM 1568 N N . PHE A 1 196 ? -6.352 0.666 -3.836 1.00 68.81 196 PHE A N 1
ATOM 1569 C CA . PHE A 1 196 ? -7.582 1.433 -3.621 1.00 68.81 196 PHE A CA 1
ATOM 1570 C C . PHE A 1 196 ? -7.331 2.409 -2.475 1.00 68.81 196 PHE A C 1
ATOM 1572 O O . PHE A 1 196 ? -7.458 2.104 -1.293 1.00 68.81 196 PHE A O 1
ATOM 1579 N N . SER A 1 197 ? -6.871 3.586 -2.855 1.00 53.38 197 SER A N 1
ATOM 1580 C CA . SER A 1 197 ? -6.670 4.729 -2.004 1.00 53.38 197 SER A CA 1
ATOM 1581 C C . SER A 1 197 ? -6.648 5.951 -2.908 1.00 53.38 197 SER A C 1
ATOM 1583 O O . SER A 1 197 ? -5.605 6.486 -3.258 1.00 53.38 197 SER A O 1
ATOM 1585 N N . TYR A 1 198 ? -7.834 6.409 -3.293 1.00 44.56 198 TYR A N 1
ATOM 1586 C CA . TYR A 1 198 ? -7.986 7.836 -3.578 1.00 44.56 198 TYR A CA 1
ATOM 1587 C C . TYR A 1 198 ? -8.354 8.615 -2.311 1.00 44.56 198 TYR A C 1
ATOM 1589 O O . TYR A 1 198 ? -8.188 9.829 -2.211 1.00 44.56 198 TYR A O 1
ATOM 1597 N N . HIS A 1 199 ? -8.860 7.897 -1.311 1.00 49.09 199 HIS A N 1
ATOM 1598 C CA . HIS A 1 199 ? -9.513 8.488 -0.166 1.00 49.09 199 HIS A CA 1
ATOM 1599 C C . HIS A 1 199 ? -8.979 7.985 1.163 1.00 49.09 199 HIS A C 1
ATOM 1601 O O . HIS A 1 199 ? -9.497 8.444 2.155 1.00 49.09 199 HIS A O 1
ATOM 1607 N N . ASN A 1 200 ? -7.983 7.090 1.244 1.00 52.31 200 ASN A N 1
ATOM 1608 C CA . ASN A 1 200 ? -7.490 6.563 2.532 1.00 52.31 200 ASN A CA 1
ATOM 1609 C C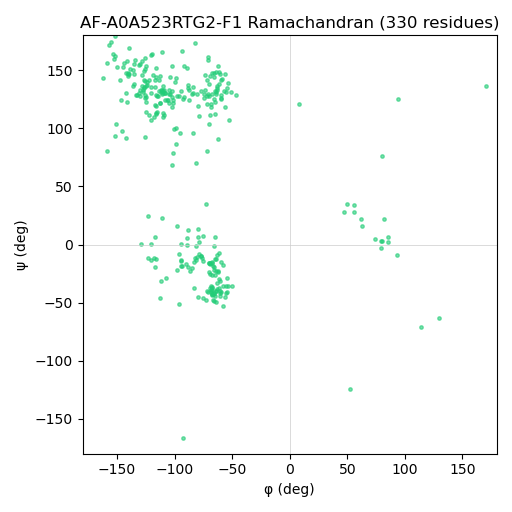 . ASN A 1 200 ? -8.613 6.102 3.494 1.00 52.31 200 ASN A C 1
ATOM 1611 O O . ASN A 1 200 ? -8.449 6.164 4.709 1.00 52.31 200 ASN A O 1
ATOM 1615 N N . LEU A 1 201 ? -9.762 5.676 2.960 1.00 57.88 201 LEU A N 1
ATOM 1616 C CA . LEU A 1 201 ? -10.920 5.246 3.732 1.00 57.88 201 LEU A CA 1
ATOM 1617 C C . LEU A 1 201 ? -10.903 3.727 3.866 1.00 57.88 201 LEU A C 1
ATOM 1619 O O . LEU A 1 201 ? -10.796 3.010 2.874 1.00 57.88 201 LEU A O 1
ATOM 1623 N N . ARG A 1 202 ? -11.020 3.242 5.097 1.00 60.50 202 ARG A N 1
ATOM 1624 C CA . ARG A 1 202 ? -11.168 1.820 5.426 1.00 60.50 202 ARG A CA 1
ATOM 1625 C C . ARG A 1 202 ? -12.256 1.656 6.468 1.00 60.50 202 ARG A C 1
ATOM 1627 O O . ARG A 1 202 ? -12.499 2.580 7.231 1.00 60.50 202 ARG A O 1
ATOM 1634 N N . TRP A 1 203 ? -12.894 0.499 6.552 1.00 65.44 203 TRP A N 1
ATOM 1635 C CA . TRP A 1 203 ? -13.757 0.237 7.699 1.00 65.44 203 TRP A CA 1
ATOM 1636 C C . TRP A 1 203 ? -12.922 0.235 8.984 1.00 65.44 203 TRP A C 1
ATOM 1638 O O . TRP A 1 203 ? -11.807 -0.281 9.009 1.00 65.44 203 TRP A O 1
ATOM 1648 N N . GLY A 1 204 ? -13.432 0.871 10.040 1.00 59.38 204 GLY A N 1
ATOM 1649 C CA . GLY A 1 204 ? -12.787 0.880 11.360 1.00 59.38 204 GLY A CA 1
ATOM 1650 C C . GLY A 1 204 ? -13.027 -0.395 12.167 1.00 59.38 204 GLY A C 1
ATOM 1651 O O . GLY A 1 204 ? -12.808 -0.402 13.372 1.00 59.38 204 GLY A O 1
ATOM 1652 N N . PHE A 1 205 ? -13.534 -1.433 11.511 1.00 61.44 205 PHE A N 1
ATOM 1653 C CA . PHE A 1 205 ? -14.010 -2.674 12.092 1.00 61.44 205 PHE A CA 1
ATOM 1654 C C . PHE A 1 205 ? -13.849 -3.813 11.093 1.00 61.44 205 PHE A C 1
ATOM 1656 O O . PHE A 1 205 ? -13.687 -3.567 9.898 1.00 61.44 205 PHE A O 1
ATOM 1663 N N . ASN A 1 206 ? -13.899 -5.037 11.601 1.00 66.38 206 ASN A N 1
ATOM 1664 C CA . ASN A 1 206 ? -13.713 -6.279 10.869 1.00 66.38 206 ASN A CA 1
ATOM 1665 C C . ASN A 1 206 ? -15.019 -7.080 10.762 1.00 66.38 206 ASN A C 1
ATOM 1667 O O . ASN A 1 206 ? -15.991 -6.833 11.482 1.00 66.38 206 ASN A O 1
ATOM 1671 N N . ASP A 1 207 ? -15.020 -8.076 9.873 1.00 63.56 207 ASP A N 1
ATOM 1672 C CA . ASP A 1 207 ? -16.084 -9.080 9.799 1.00 63.56 207 ASP A CA 1
ATOM 1673 C C . ASP A 1 207 ? -16.279 -9.751 11.167 1.00 63.56 207 ASP A C 1
ATOM 1675 O O . ASP A 1 207 ? -15.318 -10.131 11.843 1.00 63.56 207 ASP A O 1
ATOM 1679 N N . GLY A 1 208 ? -17.537 -9.895 11.581 1.00 65.06 208 GLY A N 1
ATOM 1680 C CA . GLY A 1 208 ? -17.890 -10.516 12.854 1.00 65.06 208 GLY A CA 1
ATOM 1681 C C . GLY A 1 208 ? -17.734 -9.626 14.092 1.00 65.06 208 GLY A C 1
ATOM 1682 O O . GLY A 1 208 ? -18.110 -10.068 15.186 1.00 65.06 208 GLY A O 1
ATOM 1683 N N . ASP A 1 209 ? -17.247 -8.387 13.950 1.00 65.62 209 ASP A N 1
ATOM 1684 C CA . ASP A 1 209 ? -17.190 -7.434 15.057 1.00 65.62 209 ASP A CA 1
ATOM 1685 C C . ASP A 1 209 ? -18.590 -7.133 15.612 1.00 65.62 209 ASP A C 1
ATOM 1687 O O . ASP A 1 209 ? -19.606 -7.119 14.906 1.00 65.62 209 ASP A O 1
ATOM 1691 N N . ARG A 1 210 ? -18.638 -6.891 16.925 1.00 71.38 210 ARG A N 1
ATOM 1692 C CA . ARG A 1 210 ? -19.858 -6.567 17.665 1.00 71.38 210 ARG A CA 1
ATOM 1693 C C . ARG A 1 210 ? -19.771 -5.155 18.226 1.00 71.38 210 ARG A C 1
ATOM 1695 O O . ARG A 1 210 ? -18.859 -4.844 18.987 1.00 71.38 210 ARG A O 1
ATOM 1702 N N . PHE A 1 211 ? -20.793 -4.359 17.936 1.00 64.62 211 PHE A N 1
ATOM 1703 C CA . PHE A 1 211 ? -20.964 -3.006 18.454 1.00 64.62 211 PHE A CA 1
ATOM 1704 C C . PHE A 1 211 ? -22.109 -2.990 19.449 1.00 64.62 211 PHE A C 1
ATOM 1706 O O . PHE A 1 211 ? -23.256 -3.193 19.061 1.00 64.62 211 PHE A O 1
ATOM 1713 N N . ASP A 1 212 ? -21.803 -2.776 20.727 1.00 63.66 212 ASP A N 1
ATOM 1714 C CA . ASP A 1 212 ? -22.806 -2.621 21.777 1.00 63.66 212 ASP A CA 1
ATOM 1715 C C . ASP A 1 212 ? -23.242 -1.156 21.891 1.00 63.66 212 ASP A C 1
ATOM 1717 O O . ASP A 1 212 ? -22.426 -0.241 21.978 1.00 63.66 212 ASP A O 1
ATOM 1721 N N . PHE A 1 213 ? -24.548 -0.943 21.953 1.00 61.53 213 PHE A N 1
ATOM 1722 C CA . PHE A 1 213 ? -25.196 0.354 22.035 1.00 61.53 213 PHE A CA 1
ATOM 1723 C C . PHE A 1 213 ? -26.153 0.392 23.225 1.00 61.53 213 PHE A C 1
ATOM 1725 O O . PHE A 1 213 ? -26.782 -0.600 23.604 1.00 61.53 213 PHE A O 1
ATOM 1732 N N . HIS A 1 214 ? -26.313 1.585 23.786 1.00 67.44 214 HIS A N 1
ATOM 1733 C CA . HIS A 1 214 ? -27.279 1.855 24.840 1.00 67.44 214 HIS A CA 1
ATOM 1734 C C . HIS A 1 214 ? -28.310 2.856 24.330 1.00 67.44 214 HIS A C 1
ATOM 1736 O O . HIS A 1 214 ? -27.985 4.011 24.067 1.00 67.44 214 HIS A O 1
ATOM 1742 N N . MET A 1 215 ? -29.551 2.404 24.162 1.00 60.09 215 MET A N 1
ATOM 1743 C CA . MET A 1 215 ? -30.644 3.232 23.674 1.00 60.09 215 MET A CA 1
ATOM 1744 C C . MET A 1 215 ? -31.535 3.666 24.822 1.00 60.09 215 MET A C 1
ATOM 1746 O O . MET A 1 215 ? -32.199 2.855 25.466 1.00 60.09 215 MET A O 1
ATOM 1750 N N . VAL A 1 216 ? -31.594 4.980 25.011 1.00 57.81 216 VAL A N 1
ATOM 1751 C CA . VAL A 1 216 ? -32.464 5.617 25.991 1.00 57.81 216 VAL A CA 1
ATOM 1752 C C . VAL A 1 216 ? -33.446 6.518 25.250 1.00 57.81 216 VAL A C 1
ATOM 1754 O O . VAL A 1 216 ? -33.067 7.557 24.714 1.00 57.81 216 VAL A O 1
ATOM 1757 N N . MET A 1 217 ? -34.722 6.138 25.222 1.00 55.28 217 MET A N 1
ATOM 1758 C CA . MET A 1 217 ? -35.805 6.983 24.719 1.00 55.28 217 MET A CA 1
ATOM 1759 C C . MET A 1 217 ? -36.613 7.528 25.891 1.00 55.28 217 MET A C 1
ATOM 1761 O O . MET A 1 217 ? -37.197 6.778 26.675 1.00 55.28 217 MET A O 1
ATOM 1765 N N . THR A 1 218 ? -36.696 8.852 25.991 1.00 59.25 218 THR A N 1
ATOM 1766 C CA . THR A 1 218 ? -37.523 9.534 26.994 1.00 59.25 218 THR A CA 1
ATOM 1767 C C . THR A 1 218 ? -38.482 10.496 26.301 1.00 59.25 218 THR A C 1
ATOM 1769 O O . THR A 1 218 ? -38.104 11.193 25.365 1.00 59.25 218 THR A O 1
ATOM 1772 N N . GLY A 1 219 ? -39.747 10.516 26.725 1.00 54.38 219 GLY A N 1
ATOM 1773 C CA . GLY A 1 219 ? -40.746 11.429 26.172 1.00 54.38 219 GLY A CA 1
ATOM 1774 C C . GLY A 1 219 ? -42.161 11.102 26.641 1.00 54.38 219 GLY A C 1
ATOM 1775 O O . GLY A 1 219 ? -42.554 9.941 26.670 1.00 54.38 219 GLY A O 1
ATOM 1776 N N . GLU A 1 220 ? -42.932 12.126 27.008 1.00 51.84 220 GLU A N 1
ATOM 1777 C CA . GLU A 1 220 ? -44.333 11.969 27.432 1.00 51.84 220 GLU A CA 1
ATOM 1778 C C . GLU A 1 220 ? -45.314 11.949 26.241 1.00 51.84 220 GLU A C 1
ATOM 1780 O O . GLU A 1 220 ? -46.424 11.435 26.362 1.00 51.84 220 GLU A O 1
ATOM 1785 N N . GLU A 1 221 ? -44.908 12.463 25.072 1.00 51.12 221 GLU A N 1
ATOM 1786 C CA . GLU A 1 221 ? -45.796 12.663 23.911 1.00 51.12 221 GLU A CA 1
ATOM 1787 C C . GLU A 1 221 ? -45.765 11.537 22.864 1.00 51.12 221 GLU A C 1
ATOM 1789 O O . GLU A 1 221 ? -46.600 11.517 21.961 1.00 51.12 221 GLU A O 1
ATOM 1794 N N . LEU A 1 222 ? -44.847 10.573 22.974 1.00 46.41 222 LEU A N 1
ATOM 1795 C CA . LEU A 1 222 ? -44.676 9.527 21.957 1.00 46.41 222 LEU A CA 1
ATOM 1796 C C . LEU A 1 222 ? -45.545 8.276 22.197 1.00 46.41 222 LEU A C 1
ATOM 1798 O O . LEU A 1 222 ? -45.537 7.345 21.397 1.00 46.41 222 LEU A O 1
ATOM 1802 N N . GLY A 1 223 ? -46.340 8.255 23.273 1.00 50.47 223 GLY A N 1
ATOM 1803 C CA . GLY A 1 223 ? -47.298 7.178 23.555 1.00 50.47 223 GLY A CA 1
ATOM 1804 C C . GLY A 1 223 ? -46.680 5.861 24.043 1.00 50.47 223 GLY A C 1
ATOM 1805 O O . GLY A 1 223 ? -47.414 4.895 24.248 1.00 50.47 223 GLY A O 1
ATOM 1806 N N . PHE A 1 224 ? -45.366 5.818 24.268 1.00 53.81 224 PHE A N 1
ATOM 1807 C CA . PHE A 1 224 ? -44.657 4.701 24.892 1.00 53.81 224 PHE A CA 1
ATOM 1808 C C . PHE A 1 224 ? -44.028 5.113 26.227 1.00 53.81 224 PHE A C 1
ATOM 1810 O O . PHE A 1 224 ? -43.715 6.281 26.453 1.00 53.81 224 PHE A O 1
ATOM 1817 N N . SER A 1 225 ? -43.879 4.148 27.140 1.00 59.06 225 SER A N 1
ATOM 1818 C CA . SER A 1 225 ? -43.088 4.332 28.360 1.00 59.06 225 SER A CA 1
ATOM 1819 C C . SER A 1 225 ? -41.629 4.600 28.000 1.00 59.06 225 SER A C 1
ATOM 1821 O O . SER A 1 225 ? -41.172 4.138 26.955 1.00 59.06 225 SER A O 1
ATOM 1823 N N . ALA A 1 226 ? -40.904 5.300 28.878 1.00 61.50 226 ALA A N 1
ATOM 1824 C CA . ALA A 1 226 ? -39.460 5.461 28.739 1.00 61.50 226 ALA A CA 1
ATOM 1825 C C . ALA A 1 226 ? -38.808 4.103 28.428 1.00 61.50 226 ALA A C 1
ATOM 1827 O O . ALA A 1 226 ? -39.096 3.110 29.103 1.00 61.50 226 ALA A O 1
ATOM 1828 N N . LEU A 1 227 ? -37.997 4.080 27.375 1.00 59.69 227 LEU A N 1
ATOM 1829 C CA . LEU A 1 227 ? -37.279 2.905 26.907 1.00 59.69 227 LEU A CA 1
ATOM 1830 C C . LEU A 1 227 ? -35.816 3.077 27.304 1.00 59.69 227 LEU A C 1
ATOM 1832 O O . LEU A 1 227 ? -35.239 4.134 27.068 1.00 59.69 227 LEU A O 1
ATOM 1836 N N . ASP A 1 228 ? -35.242 2.065 27.932 1.00 75.44 228 ASP A N 1
ATOM 1837 C CA . AS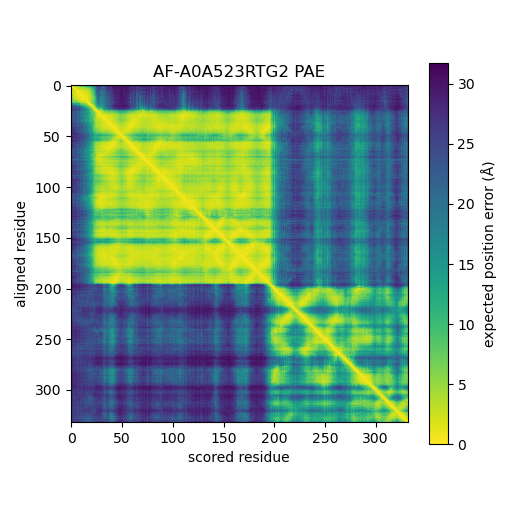P A 1 228 ? -33.858 2.057 28.393 1.00 75.44 228 ASP A CA 1
ATOM 1838 C C . ASP A 1 228 ? -33.335 0.640 28.167 1.00 75.44 228 ASP A C 1
ATOM 1840 O O . ASP A 1 228 ? -33.585 -0.263 28.965 1.00 75.44 228 ASP A O 1
ATOM 1844 N N . GLU A 1 229 ? -32.739 0.426 26.999 1.00 65.94 229 GLU A N 1
ATOM 1845 C CA . GLU A 1 229 ? -32.424 -0.904 26.492 1.00 65.94 229 GLU A CA 1
ATOM 1846 C C . GLU A 1 229 ? -31.011 -0.953 25.918 1.00 65.94 229 GLU A C 1
ATOM 1848 O O . GLU A 1 229 ? -30.506 0.006 25.327 1.00 65.94 229 GLU A O 1
ATOM 1853 N N . LEU A 1 230 ? -30.378 -2.112 26.068 1.00 70.19 230 LEU A N 1
ATOM 1854 C CA . LEU A 1 230 ? -29.105 -2.417 25.432 1.00 70.19 230 LEU A CA 1
ATOM 1855 C C . LEU A 1 230 ? -29.374 -3.156 24.123 1.00 70.19 230 LEU A C 1
ATOM 1857 O O . LEU A 1 230 ? -30.141 -4.122 24.085 1.00 70.19 230 LEU A O 1
ATOM 1861 N N . LEU A 1 231 ? -28.721 -2.709 23.063 1.00 68.75 231 LEU A N 1
ATOM 1862 C CA . LEU A 1 231 ? -28.760 -3.324 21.744 1.00 68.75 231 LEU A CA 1
ATOM 1863 C C . LEU A 1 231 ? -27.346 -3.551 21.237 1.00 68.75 231 LEU A C 1
ATOM 1865 O O . LEU A 1 231 ? -26.410 -2.922 21.714 1.00 68.75 231 LEU A O 1
ATOM 1869 N N . TYR A 1 232 ? -27.177 -4.472 20.302 1.00 63.19 232 TYR A N 1
ATOM 1870 C CA . TYR A 1 232 ? -25.901 -4.661 19.640 1.00 63.19 232 TYR A CA 1
ATOM 1871 C C . TYR A 1 232 ? -26.090 -4.948 18.161 1.00 63.19 232 TYR A C 1
ATOM 1873 O O . TYR A 1 232 ? -27.069 -5.574 17.758 1.00 63.19 232 TYR A O 1
ATOM 1881 N N . VAL A 1 233 ? -25.139 -4.499 17.354 1.00 67.38 233 VAL A N 1
ATOM 1882 C CA . VAL A 1 233 ? -25.031 -4.884 15.949 1.00 67.38 233 VAL A CA 1
ATOM 1883 C C . VAL A 1 233 ? -23.893 -5.875 15.821 1.00 67.38 233 VAL A C 1
ATOM 1885 O O . VAL A 1 233 ? -22.818 -5.645 16.375 1.00 67.38 233 VAL A O 1
ATOM 1888 N N . LYS A 1 234 ? -24.127 -6.973 15.103 1.00 68.25 234 LYS A N 1
ATOM 1889 C CA . LYS A 1 234 ? -23.053 -7.863 14.661 1.00 68.25 234 LYS A CA 1
ATOM 1890 C C . LYS A 1 234 ? -22.836 -7.642 13.168 1.00 68.25 234 LYS A C 1
ATOM 1892 O O . LYS A 1 234 ? -23.791 -7.752 12.400 1.00 68.25 234 LYS A O 1
ATOM 1897 N N . VAL A 1 235 ? -21.605 -7.321 12.787 1.00 67.88 235 VAL A N 1
ATOM 1898 C CA . VAL A 1 235 ? -21.188 -7.244 11.384 1.00 67.88 235 VAL A CA 1
ATOM 1899 C C . VAL A 1 235 ? -21.275 -8.641 10.790 1.00 67.88 235 VAL A C 1
ATOM 1901 O O . VAL A 1 235 ? -20.849 -9.609 11.427 1.00 67.88 235 VAL A O 1
ATOM 1904 N N . ASP A 1 236 ? -21.884 -8.749 9.613 1.00 66.31 236 ASP A N 1
ATOM 1905 C CA . ASP A 1 236 ? -22.032 -10.036 8.946 1.00 66.31 236 ASP A CA 1
ATOM 1906 C C . ASP A 1 236 ? -20.662 -10.652 8.622 1.00 66.31 236 ASP A C 1
ATOM 1908 O O . ASP A 1 236 ? -19.691 -9.944 8.362 1.00 66.31 236 ASP A O 1
ATOM 1912 N N . ASP A 1 237 ? -20.589 -11.980 8.637 1.00 61.81 237 ASP A N 1
ATOM 1913 C CA . ASP A 1 237 ? -19.361 -12.719 8.320 1.00 61.81 237 ASP A CA 1
ATOM 1914 C C . ASP A 1 237 ? -19.167 -12.851 6.784 1.00 61.81 237 ASP A C 1
ATOM 1916 O O . ASP A 1 237 ? -18.181 -13.425 6.319 1.00 61.81 237 ASP A O 1
ATOM 1920 N N . ASP A 1 238 ? -20.108 -12.316 5.994 1.00 60.34 238 ASP A N 1
ATOM 1921 C CA . ASP A 1 238 ? -20.161 -12.372 4.524 1.00 60.34 238 ASP A CA 1
ATOM 1922 C C . ASP A 1 238 ? -19.239 -11.355 3.814 1.00 60.34 238 ASP A C 1
ATOM 1924 O O . ASP A 1 238 ? -19.232 -11.269 2.581 1.00 60.34 238 ASP A O 1
ATOM 1928 N N . GLY A 1 239 ? -18.409 -10.635 4.571 1.00 57.94 239 GLY A N 1
ATOM 1929 C CA . GLY A 1 239 ? -17.400 -9.723 4.048 1.00 57.94 239 GLY A CA 1
ATOM 1930 C C . GLY A 1 239 ? -17.886 -8.280 3.953 1.00 57.94 239 GLY A C 1
ATOM 1931 O O . GLY A 1 239 ? -18.874 -7.966 3.285 1.00 57.94 239 GLY A O 1
ATOM 1932 N N . LEU A 1 240 ? -17.141 -7.372 4.579 1.00 63.22 240 LEU A N 1
ATOM 1933 C CA . LEU A 1 240 ? -17.344 -5.934 4.443 1.00 63.22 240 LEU A CA 1
ATOM 1934 C C . LEU A 1 240 ? -17.303 -5.494 2.978 1.00 63.22 240 LEU A C 1
ATOM 1936 O O . LEU A 1 240 ? -16.370 -5.798 2.231 1.00 63.22 240 LEU A O 1
ATOM 1940 N N . GLN A 1 241 ? -18.307 -4.710 2.583 1.00 66.81 241 GLN A N 1
ATOM 1941 C CA . GLN A 1 241 ? -18.368 -4.149 1.240 1.00 66.81 241 GLN A CA 1
ATOM 1942 C C . GLN A 1 241 ? -17.166 -3.240 0.978 1.00 66.81 241 GLN A C 1
ATOM 1944 O O . GLN A 1 241 ? -16.780 -2.423 1.821 1.00 66.81 241 GLN A O 1
ATOM 1949 N N . ILE A 1 242 ? -16.604 -3.362 -0.223 1.00 62.00 242 ILE A N 1
ATOM 1950 C CA . ILE A 1 242 ? -15.518 -2.504 -0.688 1.00 62.00 242 ILE A CA 1
ATOM 1951 C C . ILE A 1 242 ? -16.053 -1.078 -0.816 1.00 62.00 242 ILE A C 1
ATOM 1953 O O . ILE A 1 242 ? -17.036 -0.837 -1.514 1.00 62.00 242 ILE A O 1
ATOM 1957 N N . ILE A 1 243 ? -15.387 -0.136 -0.151 1.00 67.25 243 ILE A N 1
ATOM 1958 C CA . ILE A 1 243 ? -15.685 1.293 -0.258 1.00 67.25 243 ILE A CA 1
ATOM 1959 C C . ILE A 1 243 ? -15.287 1.752 -1.671 1.00 67.25 243 ILE A C 1
ATOM 1961 O O . ILE A 1 243 ? -14.106 1.641 -2.016 1.00 67.25 243 ILE A O 1
ATOM 1965 N N . PRO A 1 244 ? -16.229 2.240 -2.502 1.00 57.56 244 PRO A N 1
ATOM 1966 C CA . PRO A 1 244 ? -15.941 2.598 -3.883 1.00 57.56 244 PRO A CA 1
ATOM 1967 C C . PRO A 1 244 ? -14.862 3.678 -3.984 1.00 57.56 244 PRO A C 1
ATOM 1969 O O . PRO A 1 244 ? -14.824 4.635 -3.212 1.00 57.56 244 PRO A O 1
ATOM 1972 N N . SER A 1 245 ? -13.985 3.557 -4.977 1.00 53.66 245 SER A N 1
ATOM 1973 C CA . SER A 1 245 ? -12.943 4.556 -5.247 1.00 53.66 245 SER A CA 1
ATOM 1974 C C . SER A 1 245 ? -13.460 5.820 -5.934 1.00 53.66 245 SER A C 1
ATOM 1976 O O . SER A 1 245 ? -12.727 6.799 -6.029 1.00 53.66 245 SER A O 1
ATOM 1978 N N . ASN A 1 246 ? -14.701 5.806 -6.421 1.00 57.78 246 ASN A N 1
ATOM 1979 C CA . ASN A 1 246 ? -15.334 6.880 -7.182 1.00 57.78 246 ASN A CA 1
ATOM 1980 C C . ASN A 1 246 ? -16.469 7.576 -6.413 1.00 57.78 246 ASN A C 1
ATOM 1982 O O . ASN A 1 246 ? -17.351 8.148 -7.052 1.00 57.78 246 ASN A O 1
ATOM 1986 N N . MET A 1 247 ? -16.475 7.500 -5.078 1.00 67.88 247 MET A N 1
ATOM 1987 C CA . MET A 1 247 ? -17.494 8.172 -4.269 1.00 67.88 247 MET A CA 1
ATOM 1988 C C . MET A 1 247 ? -17.452 9.678 -4.518 1.00 67.88 247 MET A C 1
ATOM 1990 O O . MET A 1 247 ? -16.417 10.325 -4.367 1.00 67.88 247 MET A O 1
ATOM 1994 N N . THR A 1 248 ? -18.596 10.232 -4.895 1.00 64.50 248 THR A N 1
ATOM 1995 C CA . THR A 1 248 ? -18.780 11.674 -5.099 1.00 64.50 248 THR A CA 1
ATOM 1996 C C . THR A 1 248 ? -19.799 12.260 -4.136 1.00 64.50 248 THR A C 1
ATOM 1998 O O . THR A 1 248 ? -19.796 13.466 -3.898 1.00 64.50 248 THR A O 1
ATOM 2001 N N . GLU A 1 249 ? -20.639 11.406 -3.559 1.00 68.00 249 GLU A N 1
ATOM 2002 C CA . GLU A 1 249 ? -21.677 11.761 -2.607 1.00 68.00 249 GLU A CA 1
ATOM 2003 C C . GLU A 1 249 ? -21.511 10.921 -1.340 1.00 68.00 249 GLU A C 1
ATOM 2005 O O . GLU A 1 249 ? -21.014 9.794 -1.384 1.00 68.00 249 GLU A O 1
ATOM 2010 N N . PHE A 1 250 ? -21.928 11.454 -0.184 1.00 65.56 250 PHE A N 1
ATOM 2011 C CA . PHE A 1 250 ? -21.917 10.672 1.055 1.00 65.56 250 PHE A CA 1
ATOM 2012 C C . PHE A 1 250 ? -22.698 9.371 0.846 1.00 65.56 250 PHE A C 1
ATOM 2014 O O . PHE A 1 250 ? -22.224 8.306 1.234 1.00 65.56 250 PHE A O 1
ATOM 2021 N N . ASP A 1 251 ? -23.828 9.431 0.139 1.00 71.25 251 ASP A N 1
ATOM 2022 C CA . ASP A 1 251 ? -24.700 8.294 -0.162 1.00 71.25 251 ASP A CA 1
ATOM 2023 C C . ASP A 1 251 ? -24.010 7.138 -0.918 1.00 71.25 251 ASP A C 1
ATOM 2025 O O . ASP A 1 251 ? -24.469 6.000 -0.813 1.00 71.25 251 ASP A O 1
ATOM 2029 N N . ASP A 1 252 ? -22.852 7.376 -1.543 1.00 68.44 252 ASP A N 1
ATOM 2030 C CA . ASP A 1 252 ? -22.053 6.348 -2.222 1.00 68.44 252 ASP A CA 1
ATOM 2031 C C . ASP A 1 252 ? -21.277 5.428 -1.256 1.00 68.44 252 ASP A C 1
ATOM 2033 O O . ASP A 1 252 ? -20.801 4.366 -1.665 1.00 68.44 252 ASP A O 1
ATOM 2037 N N . ILE A 1 253 ? -21.144 5.797 0.029 1.00 68.94 253 ILE A N 1
ATOM 2038 C CA . ILE A 1 253 ? -20.536 4.918 1.042 1.00 68.94 253 ILE A CA 1
ATOM 2039 C C . ILE A 1 253 ? -21.425 3.673 1.220 1.00 68.94 253 ILE A C 1
ATOM 2041 O O . ILE A 1 253 ? -22.604 3.812 1.567 1.00 68.94 253 ILE A O 1
ATOM 2045 N N . PRO A 1 254 ? -20.884 2.457 1.028 1.00 66.62 254 PRO A N 1
ATOM 2046 C CA . PRO A 1 254 ? -21.661 1.234 1.118 1.00 66.62 254 PRO A CA 1
ATOM 2047 C C . PRO A 1 254 ? -22.198 1.023 2.530 1.00 66.62 254 PRO A C 1
ATOM 2049 O O . PRO A 1 254 ? -21.570 1.389 3.522 1.00 66.62 254 PRO A O 1
ATOM 2052 N N . PHE A 1 255 ? -23.365 0.393 2.627 1.00 66.50 255 PHE A N 1
ATOM 2053 C CA . PHE A 1 255 ? -23.890 -0.040 3.914 1.00 66.50 255 PHE A CA 1
ATOM 2054 C C . PHE A 1 255 ? -23.147 -1.302 4.342 1.00 66.50 255 PHE A C 1
ATOM 2056 O O . PHE A 1 255 ? -23.029 -2.248 3.560 1.00 66.50 255 PHE A O 1
ATOM 2063 N N . PHE A 1 256 ? -22.683 -1.348 5.589 1.00 61.38 256 PHE A N 1
ATOM 2064 C CA . PHE A 1 256 ? -22.310 -2.632 6.164 1.00 61.38 256 PHE A CA 1
ATOM 2065 C C . PHE A 1 256 ? -23.597 -3.398 6.486 1.00 61.38 256 PHE A C 1
ATOM 2067 O O . PHE A 1 256 ? -24.559 -2.841 7.024 1.00 61.38 256 PHE A O 1
ATOM 2074 N N . THR A 1 257 ? -23.647 -4.667 6.099 1.00 58.44 257 THR A N 1
ATOM 2075 C CA . THR A 1 257 ? -24.745 -5.557 6.459 1.00 58.44 257 THR A CA 1
ATOM 2076 C C . THR A 1 257 ? -24.511 -6.059 7.876 1.00 58.44 257 THR A C 1
ATOM 2078 O O . THR A 1 257 ? -23.420 -6.501 8.233 1.00 58.44 257 THR A O 1
ATOM 2081 N N . GLY A 1 258 ? -25.536 -5.945 8.708 1.00 61.31 258 GLY A N 1
ATOM 2082 C CA . GLY A 1 258 ? -25.493 -6.417 10.078 1.00 61.31 258 GLY A CA 1
ATOM 2083 C C . GLY A 1 258 ? -26.899 -6.552 10.628 1.00 61.31 258 GLY A C 1
ATOM 2084 O O . GLY A 1 258 ? -27.786 -5.752 10.321 1.00 61.31 258 GLY A O 1
ATOM 2085 N N . ASP A 1 259 ? -27.096 -7.578 11.441 1.00 63.94 259 ASP A N 1
ATOM 2086 C CA . ASP A 1 259 ? -28.334 -7.747 12.183 1.00 63.94 259 ASP A CA 1
ATOM 2087 C C . ASP A 1 259 ? -28.267 -6.913 13.465 1.00 63.94 259 ASP A C 1
ATOM 2089 O O . ASP A 1 259 ? -27.257 -6.912 14.181 1.00 63.94 259 ASP A O 1
ATOM 2093 N N . LEU A 1 260 ? -29.363 -6.213 13.766 1.00 63.22 260 LEU A N 1
ATOM 2094 C CA . LEU A 1 260 ? -29.542 -5.510 15.028 1.00 63.22 260 LEU A CA 1
ATOM 2095 C C . LEU A 1 260 ? -30.258 -6.418 16.033 1.00 63.22 260 LEU A C 1
ATOM 2097 O O . LEU A 1 260 ? -31.360 -6.921 15.790 1.00 63.22 260 LEU A O 1
ATOM 2101 N N . TYR A 1 261 ? -29.641 -6.586 17.192 1.00 65.25 261 TYR A N 1
ATOM 2102 C CA . TYR A 1 261 ? -30.106 -7.454 18.260 1.00 65.25 261 TYR A CA 1
ATOM 2103 C C . TYR A 1 261 ? -30.389 -6.649 19.522 1.00 65.25 261 TYR A C 1
ATOM 2105 O O . TYR A 1 261 ? -29.677 -5.705 19.858 1.00 65.25 261 TYR A O 1
ATOM 2113 N N . TRP A 1 262 ? -31.392 -7.073 20.280 1.00 71.12 262 TRP A N 1
ATOM 2114 C CA . TRP A 1 262 ? -31.481 -6.723 21.693 1.00 71.12 262 TRP A CA 1
ATOM 2115 C C . TRP A 1 262 ? -30.401 -7.457 22.492 1.00 71.12 262 TRP A C 1
ATOM 2117 O O . TRP A 1 262 ? -29.959 -8.538 22.111 1.00 71.12 262 TRP A O 1
ATOM 2127 N N . ALA A 1 263 ? -30.056 -6.955 23.678 1.00 70.44 263 ALA A N 1
ATOM 2128 C CA . ALA A 1 263 ? -29.119 -7.626 24.586 1.00 70.44 263 ALA A CA 1
ATOM 2129 C C . ALA A 1 263 ? -29.573 -9.016 25.081 1.00 70.44 263 ALA A C 1
ATOM 2131 O O . ALA A 1 263 ? -28.811 -9.707 25.753 1.00 70.44 263 ALA A O 1
ATOM 2132 N N . ASN A 1 264 ? -30.807 -9.430 24.777 1.00 71.88 264 ASN A N 1
ATOM 2133 C CA . ASN A 1 264 ? -31.321 -10.781 25.015 1.00 71.88 264 ASN A CA 1
ATOM 2134 C C . ASN A 1 264 ? -31.254 -11.687 23.765 1.00 71.88 264 ASN A C 1
ATOM 2136 O O . ASN A 1 264 ? -31.948 -12.703 23.721 1.00 71.88 264 ASN A O 1
ATOM 2140 N N . ASP A 1 265 ? -30.476 -11.288 22.755 1.00 70.75 265 ASP A N 1
ATOM 2141 C CA . ASP A 1 265 ? -30.255 -11.974 21.478 1.00 70.75 265 ASP A CA 1
ATOM 2142 C C . ASP A 1 265 ? -31.517 -12.124 20.609 1.00 70.75 265 ASP A C 1
ATOM 2144 O O . ASP A 1 265 ? -31.551 -12.911 19.660 1.00 70.75 265 ASP A O 1
ATOM 2148 N N . THR A 1 266 ? -32.583 -11.370 20.902 1.00 72.50 266 THR A N 1
ATOM 2149 C CA . THR A 1 266 ? -33.746 -11.316 20.010 1.00 72.50 266 THR A CA 1
ATOM 2150 C C . THR A 1 266 ? -33.510 -10.297 18.902 1.00 72.50 266 THR A C 1
ATOM 2152 O O . THR A 1 266 ? -33.111 -9.161 19.155 1.00 72.50 266 THR A O 1
ATOM 2155 N N . ILE A 1 267 ? -33.746 -10.721 17.659 1.00 62.75 267 ILE A N 1
ATOM 2156 C CA . ILE A 1 267 ? -33.586 -9.867 16.480 1.00 62.75 267 ILE A CA 1
ATOM 2157 C C . ILE A 1 267 ? -34.653 -8.775 16.511 1.00 62.75 267 ILE A C 1
ATOM 2159 O O . ILE A 1 267 ? -35.851 -9.053 16.641 1.00 62.75 267 ILE A O 1
ATOM 2163 N N . PHE A 1 268 ? -34.210 -7.534 16.349 1.00 58.09 268 PHE A N 1
ATOM 2164 C CA . PHE A 1 268 ? -35.075 -6.379 16.218 1.00 58.09 268 PHE A CA 1
ATOM 2165 C C . PHE A 1 268 ? -35.182 -5.996 14.737 1.00 58.09 268 PHE A C 1
ATOM 2167 O O . PHE A 1 268 ? -34.302 -5.350 14.179 1.00 58.09 268 PHE A O 1
ATOM 2174 N N . PHE A 1 269 ? -36.269 -6.409 14.081 1.00 47.09 269 PHE A N 1
ATOM 2175 C CA . PHE A 1 269 ? -36.590 -5.963 12.724 1.00 47.09 269 PHE A CA 1
ATOM 2176 C C . PHE A 1 269 ? -37.560 -4.780 12.807 1.00 47.09 269 PHE A C 1
ATOM 2178 O O . PHE A 1 269 ? -38.771 -4.979 12.917 1.00 47.09 269 PHE A O 1
ATOM 2185 N N . ASP A 1 270 ? -37.042 -3.553 12.739 1.00 46.66 270 ASP A N 1
ATOM 2186 C CA . ASP A 1 270 ? -37.856 -2.388 12.389 1.00 46.66 270 ASP A CA 1
ATOM 2187 C C . ASP A 1 270 ? -37.367 -1.811 11.048 1.00 46.66 270 ASP A C 1
ATOM 2189 O O . ASP A 1 270 ? -36.237 -1.320 10.960 1.00 46.66 270 ASP A O 1
ATOM 2193 N N . PRO A 1 271 ? -38.189 -1.858 9.980 1.00 38.94 271 PRO A N 1
ATOM 2194 C CA . PRO A 1 271 ? -37.838 -1.276 8.689 1.00 38.94 271 PRO A CA 1
ATOM 2195 C C . PRO A 1 271 ? -37.570 0.237 8.752 1.00 38.94 271 PRO A C 1
ATOM 2197 O O . PRO A 1 271 ? -36.949 0.759 7.829 1.00 38.94 271 PRO A O 1
ATOM 2200 N N . ILE A 1 272 ? -37.958 0.945 9.819 1.00 36.69 272 ILE A N 1
ATOM 2201 C CA . ILE A 1 272 ? -37.628 2.367 10.001 1.00 36.69 272 ILE A CA 1
ATOM 2202 C C . ILE A 1 272 ? -36.109 2.585 10.123 1.00 36.69 272 ILE A C 1
ATOM 2204 O O . ILE A 1 272 ? -35.600 3.578 9.608 1.00 36.69 272 ILE A O 1
ATOM 2208 N N . PHE A 1 273 ? -35.359 1.641 10.702 1.00 40.97 273 PHE A N 1
ATOM 2209 C CA . PHE A 1 273 ? -33.899 1.772 10.824 1.00 40.97 273 PHE A CA 1
ATOM 2210 C C . PHE A 1 273 ? -33.128 1.346 9.576 1.00 40.97 273 PHE A C 1
ATOM 2212 O O . PHE A 1 273 ? -31.978 1.739 9.414 1.00 40.97 273 PHE A O 1
ATOM 2219 N N . SER A 1 274 ? -33.775 0.638 8.644 1.00 40.28 274 SER A N 1
ATOM 2220 C CA . SER A 1 274 ? -33.137 0.189 7.398 1.00 40.28 274 SER A CA 1
ATOM 2221 C C . SER A 1 274 ? -32.795 1.316 6.412 1.00 40.28 274 SER A C 1
ATOM 2223 O O . SER A 1 274 ? -32.007 1.093 5.502 1.00 40.28 274 SER A O 1
ATOM 2225 N N . HIS A 1 275 ? -33.370 2.515 6.575 1.00 35.38 275 HIS A N 1
ATOM 2226 C CA . HIS A 1 275 ? -33.165 3.637 5.645 1.00 35.38 275 HIS A CA 1
ATOM 2227 C C . HIS A 1 275 ? -32.459 4.848 6.267 1.00 35.38 275 HIS A C 1
ATOM 2229 O O . HIS A 1 275 ? -32.091 5.761 5.535 1.00 35.38 275 HIS A O 1
ATOM 2235 N N . SER A 1 276 ? -32.310 4.916 7.595 1.00 35.44 276 SER A N 1
ATOM 2236 C CA . SER A 1 276 ? -31.978 6.187 8.260 1.00 35.44 276 SER A CA 1
ATOM 2237 C C . SER A 1 276 ? -30.684 6.182 9.062 1.00 35.44 276 SER A C 1
ATOM 2239 O O . SER A 1 276 ? -30.221 7.263 9.415 1.00 35.44 276 SER A O 1
ATOM 2241 N N . TRP A 1 277 ? -30.085 5.024 9.351 1.00 44.41 277 TRP A N 1
ATOM 2242 C CA . TRP A 1 277 ? -28.909 4.947 10.218 1.00 44.41 277 TRP A CA 1
ATOM 2243 C C . TRP A 1 277 ? -27.717 4.334 9.495 1.00 44.41 277 TRP A C 1
ATOM 2245 O O . TRP A 1 277 ? -27.638 3.127 9.289 1.00 44.41 277 TRP A O 1
ATOM 2255 N N . ARG A 1 278 ? -26.742 5.179 9.167 1.00 52.84 278 ARG A N 1
ATOM 2256 C CA . ARG A 1 278 ? -25.369 4.724 8.961 1.00 52.84 278 ARG A CA 1
ATOM 2257 C C . ARG A 1 278 ? -24.728 4.658 10.334 1.00 52.84 278 ARG A C 1
ATOM 2259 O O . ARG A 1 278 ? -24.344 5.687 10.867 1.00 52.84 278 ARG A O 1
ATOM 2266 N N . LEU A 1 279 ? -24.720 3.467 10.930 1.00 52.16 279 LEU A N 1
ATOM 2267 C CA . LEU A 1 279 ? -24.172 3.229 12.274 1.00 52.16 279 LEU A CA 1
ATOM 2268 C C . LEU A 1 279 ? -22.643 3.170 12.294 1.00 52.16 279 LEU A C 1
ATOM 2270 O O . LEU A 1 279 ? -22.049 3.145 13.366 1.00 52.16 279 LEU A O 1
ATOM 2274 N N . ALA A 1 280 ? -22.014 3.132 11.122 1.00 54.91 280 ALA A N 1
ATOM 2275 C CA . ALA A 1 280 ? -20.577 3.119 10.983 1.00 54.91 280 ALA A CA 1
ATOM 2276 C C . ALA A 1 280 ? -20.183 3.850 9.700 1.00 54.91 280 ALA A C 1
ATOM 2278 O O . ALA A 1 280 ? -20.863 3.748 8.675 1.00 54.91 280 ALA A O 1
ATOM 2279 N N . VAL A 1 281 ? -19.091 4.599 9.778 1.00 60.50 281 VAL A N 1
ATOM 2280 C CA . VAL A 1 281 ? -18.513 5.353 8.667 1.00 60.50 281 VAL A CA 1
ATOM 2281 C C . VAL A 1 281 ? -17.078 4.862 8.499 1.00 60.50 281 VAL A C 1
ATOM 2283 O O . VAL A 1 281 ? -16.429 4.546 9.502 1.00 60.50 281 VAL A O 1
ATOM 2286 N N . PRO A 1 282 ? -16.571 4.729 7.264 1.00 60.50 282 PRO A N 1
ATOM 2287 C CA . PRO A 1 282 ? -15.168 4.417 7.076 1.00 60.50 282 PRO A CA 1
ATOM 2288 C C . PRO A 1 282 ? -14.269 5.443 7.767 1.00 60.50 282 PRO A C 1
ATOM 2290 O O . PRO A 1 282 ? -14.599 6.617 7.851 1.00 60.50 282 PRO A O 1
ATOM 2293 N N . ILE A 1 283 ? -13.128 4.990 8.263 1.00 59.25 283 ILE A N 1
ATOM 2294 C CA . ILE A 1 283 ? -12.125 5.782 8.963 1.00 59.25 283 ILE A CA 1
ATOM 2295 C C . ILE A 1 283 ? -10.951 6.104 8.037 1.00 59.25 283 ILE A C 1
ATOM 2297 O O . ILE A 1 283 ? -10.633 5.332 7.130 1.00 59.25 283 ILE A O 1
ATOM 2301 N N . GLY A 1 284 ? -10.264 7.215 8.309 1.00 61.50 284 GLY A N 1
ATOM 2302 C CA . GLY A 1 284 ? -8.969 7.545 7.707 1.00 61.50 284 GLY A CA 1
ATOM 2303 C C . GLY A 1 284 ? -8.896 8.949 7.110 1.00 61.50 284 GLY A C 1
ATOM 2304 O O . GLY A 1 284 ? -8.133 9.771 7.610 1.00 61.50 284 GLY A O 1
ATOM 2305 N N . ASN A 1 285 ? -9.697 9.266 6.089 1.00 61.72 285 ASN A N 1
ATOM 2306 C CA . ASN A 1 285 ? -9.744 10.609 5.493 1.00 61.72 285 ASN A CA 1
ATOM 2307 C C . ASN A 1 285 ? -10.951 11.402 5.978 1.00 61.72 285 ASN A C 1
ATOM 2309 O O . ASN A 1 285 ? -11.971 11.548 5.304 1.00 61.72 285 ASN A O 1
ATOM 2313 N N . TRP A 1 286 ? -10.793 11.925 7.187 1.00 62.62 286 TRP A N 1
ATOM 2314 C CA . TRP A 1 286 ? -11.795 12.725 7.880 1.00 62.62 286 TRP A CA 1
ATOM 2315 C C . TRP A 1 286 ? -12.162 14.011 7.135 1.00 62.62 286 TRP A C 1
ATOM 2317 O O . TRP A 1 286 ? -13.300 14.459 7.231 1.00 62.62 286 TRP A O 1
ATOM 2327 N N . THR A 1 287 ? -11.225 14.584 6.370 1.00 59.81 287 THR A N 1
ATOM 2328 C CA . THR A 1 287 ? -11.471 15.770 5.537 1.00 59.81 287 THR A CA 1
ATOM 2329 C C . THR A 1 287 ? -12.459 15.458 4.423 1.00 59.81 287 THR A C 1
ATOM 2331 O O . THR A 1 287 ? -13.457 16.156 4.298 1.00 59.81 287 THR A O 1
ATOM 2334 N N . LEU A 1 288 ? -12.248 14.366 3.685 1.00 62.50 288 LEU A N 1
ATOM 2335 C CA . LEU A 1 288 ? -13.196 13.925 2.665 1.00 62.50 288 LEU A CA 1
ATOM 2336 C C . LEU A 1 288 ? -14.572 13.617 3.259 1.00 62.50 288 LEU A C 1
ATOM 2338 O O . LEU A 1 288 ? -15.582 14.004 2.688 1.00 62.50 288 LEU A O 1
ATOM 2342 N N . LEU A 1 289 ? -14.629 12.915 4.393 1.00 65.81 289 LEU A N 1
ATOM 2343 C CA . LEU A 1 289 ? -15.908 12.630 5.049 1.00 65.81 289 LEU A CA 1
ATOM 2344 C C . LEU A 1 289 ? -16.620 13.915 5.473 1.00 65.81 289 LEU A C 1
ATOM 2346 O O . LEU A 1 289 ? -17.837 13.999 5.343 1.00 65.81 289 LEU A O 1
ATOM 2350 N N . GLY A 1 290 ? -15.863 14.919 5.926 1.00 63.91 290 GLY A N 1
ATOM 2351 C CA . GLY A 1 290 ? -16.365 16.269 6.162 1.00 63.91 290 GLY A CA 1
ATOM 2352 C C . GLY A 1 290 ? -16.968 16.882 4.900 1.00 63.91 290 GLY A C 1
ATOM 2353 O O . GLY A 1 290 ? -18.136 17.254 4.921 1.00 63.91 290 GLY A O 1
ATOM 2354 N N . ASP A 1 291 ? -16.225 16.899 3.791 1.00 66.19 291 ASP A N 1
ATOM 2355 C CA . ASP A 1 291 ? -16.684 17.450 2.507 1.00 66.19 291 ASP A CA 1
ATOM 2356 C C . ASP A 1 291 ? -17.943 16.731 1.978 1.00 66.19 291 ASP A C 1
ATOM 2358 O O . ASP A 1 291 ? -18.880 17.371 1.496 1.00 66.19 291 ASP A O 1
ATOM 2362 N N . LEU A 1 292 ? -18.001 15.399 2.097 1.00 70.69 292 LEU A N 1
ATOM 2363 C CA . LEU A 1 292 ? -19.153 14.590 1.686 1.00 70.69 292 LEU A CA 1
ATOM 2364 C C . LEU A 1 292 ? -20.394 14.889 2.542 1.00 70.69 292 LEU A C 1
ATOM 2366 O O . LEU A 1 292 ? -21.498 14.987 2.005 1.00 70.69 292 LEU A O 1
A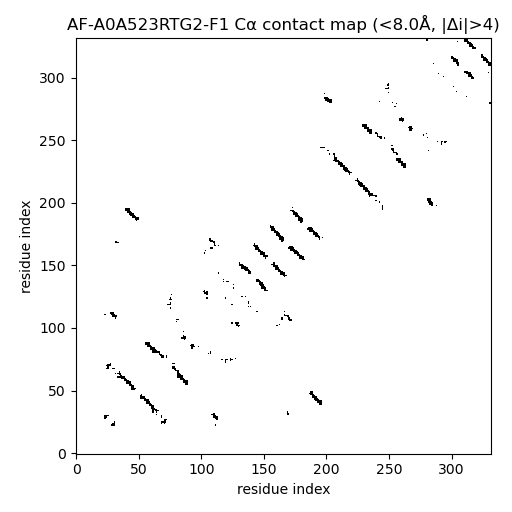TOM 2370 N N . VAL A 1 293 ? -20.223 15.050 3.859 1.00 67.88 293 VAL A N 1
ATOM 2371 C CA . VAL A 1 293 ? -21.315 15.390 4.784 1.00 67.88 293 VAL A CA 1
ATOM 2372 C C . VAL A 1 293 ? -21.778 16.834 4.600 1.00 67.88 293 VAL A C 1
ATOM 2374 O O . VAL A 1 293 ? -22.979 17.083 4.600 1.00 67.88 293 VAL A O 1
ATOM 2377 N N . GLU A 1 294 ? -20.870 17.788 4.390 1.00 65.69 294 GLU A N 1
ATOM 2378 C CA . GLU A 1 294 ? -21.221 19.179 4.067 1.00 65.69 294 GLU A CA 1
ATOM 2379 C C . GLU A 1 294 ? -21.931 19.302 2.708 1.00 65.69 294 GLU A C 1
ATOM 2381 O O . GLU A 1 294 ? -22.731 20.217 2.498 1.00 65.69 294 GLU A O 1
ATOM 2386 N N . GLY A 1 295 ? -21.685 18.355 1.796 1.00 63.16 295 GLY A N 1
ATOM 2387 C CA . GLY A 1 295 ? -22.408 18.205 0.534 1.00 63.16 295 GLY A CA 1
ATOM 2388 C C . GLY A 1 295 ? -23.875 17.778 0.686 1.00 63.16 295 GLY A C 1
ATOM 2389 O O . GLY A 1 295 ? -24.657 17.957 -0.254 1.00 63.16 295 GLY A O 1
ATOM 2390 N N . LEU A 1 296 ? -24.288 17.266 1.854 1.00 62.84 296 LEU A N 1
ATOM 2391 C CA . LEU A 1 296 ? -25.688 16.948 2.145 1.00 62.84 296 LEU A CA 1
ATOM 2392 C C . LEU A 1 296 ? -26.494 18.254 2.279 1.00 62.84 296 LEU A C 1
ATOM 2394 O O . LEU A 1 296 ? -26.404 18.973 3.265 1.00 62.84 296 LEU A O 1
ATOM 2398 N N . ASN A 1 297 ? -27.254 18.558 1.224 1.00 53.62 297 ASN A N 1
ATOM 2399 C CA . ASN A 1 297 ? -28.259 19.617 1.036 1.00 53.62 297 ASN A CA 1
ATOM 2400 C C . ASN A 1 297 ? -28.392 20.703 2.155 1.00 53.62 297 ASN A C 1
ATOM 2402 O O . ASN A 1 297 ? -28.840 20.399 3.263 1.00 53.62 297 ASN A O 1
ATOM 2406 N N . PRO A 1 298 ? -28.203 22.010 1.858 1.00 48.59 298 PRO A N 1
ATOM 2407 C CA . PRO A 1 298 ? -28.152 23.120 2.836 1.00 48.59 298 PRO A CA 1
ATOM 2408 C C . PRO A 1 298 ? -29.442 23.422 3.631 1.00 48.59 298 PRO A C 1
ATOM 2410 O O . PRO A 1 298 ? -29.515 24.424 4.343 1.00 48.59 298 PRO A O 1
ATOM 2413 N N . THR A 1 299 ? -30.492 22.612 3.502 1.00 48.81 299 THR A N 1
ATOM 2414 C CA . THR A 1 299 ? -31.704 22.700 4.335 1.00 48.81 299 THR A CA 1
ATOM 2415 C C . THR A 1 299 ? -31.566 22.007 5.689 1.00 48.81 299 THR A C 1
ATOM 2417 O O . THR A 1 299 ? -32.426 22.192 6.550 1.00 48.81 299 THR A O 1
ATOM 2420 N N . GLU A 1 300 ? -30.517 21.213 5.884 1.00 54.69 300 GLU A N 1
ATOM 2421 C CA . GLU A 1 300 ? -30.266 20.475 7.116 1.00 54.69 300 GLU A CA 1
ATOM 2422 C C . GLU A 1 300 ? -29.197 21.215 7.927 1.00 54.69 300 GLU A C 1
ATOM 2424 O O . GLU A 1 300 ? -28.101 21.475 7.440 1.00 54.69 300 GLU A O 1
ATOM 2429 N N . ASN A 1 301 ? -29.519 21.612 9.163 1.00 58.41 301 ASN A N 1
ATOM 2430 C CA . ASN A 1 301 ? -28.540 22.210 10.075 1.00 58.41 301 ASN A CA 1
ATOM 2431 C C . ASN A 1 301 ? -27.591 21.102 10.548 1.00 58.41 301 ASN A C 1
ATOM 2433 O O . ASN A 1 301 ? -27.796 20.534 11.624 1.00 58.41 301 ASN A O 1
ATOM 2437 N N . ILE A 1 302 ? -26.610 20.765 9.712 1.00 59.62 302 ILE A N 1
ATOM 2438 C CA . ILE A 1 302 ? -25.566 19.794 10.019 1.00 59.62 302 ILE A CA 1
ATOM 2439 C C . ILE A 1 302 ? -24.372 20.540 10.619 1.00 59.62 302 ILE A C 1
ATOM 2441 O O . ILE A 1 302 ? -23.889 21.519 10.059 1.00 59.62 302 ILE A O 1
ATOM 2445 N N . THR A 1 303 ? -23.922 20.103 11.792 1.00 65.50 303 THR A N 1
ATOM 2446 C CA . THR A 1 303 ? -22.700 20.586 12.446 1.00 65.50 303 THR A CA 1
ATOM 2447 C C . THR A 1 303 ? -21.727 19.427 12.540 1.00 65.50 303 THR A C 1
ATOM 2449 O O . THR A 1 303 ? -22.045 18.427 13.177 1.00 65.50 303 THR A O 1
ATOM 2452 N N . LEU A 1 304 ? -20.556 19.550 11.918 1.00 63.03 304 LEU A N 1
ATOM 2453 C CA . LEU A 1 304 ? -19.480 18.583 12.109 1.00 63.03 304 LEU A CA 1
ATOM 2454 C C . LEU A 1 304 ? -18.904 18.733 13.520 1.00 63.03 304 LEU A C 1
ATOM 2456 O O . LEU A 1 304 ? -18.546 19.840 13.931 1.00 63.03 304 LEU A O 1
ATOM 2460 N N . ASP A 1 305 ? -18.799 17.622 14.242 1.00 61.25 305 ASP A N 1
ATOM 2461 C CA . ASP A 1 305 ? -18.106 17.558 15.524 1.00 61.25 305 ASP A CA 1
ATOM 2462 C C . ASP A 1 305 ? -16.700 16.994 15.278 1.00 61.25 305 ASP A C 1
ATOM 2464 O O . ASP A 1 305 ? -16.474 15.788 15.246 1.00 61.25 305 ASP A O 1
ATOM 2468 N N . GLY A 1 306 ? -15.767 17.892 14.946 1.00 52.47 306 GLY A N 1
ATOM 2469 C CA . GLY A 1 306 ? -14.392 17.555 14.541 1.00 52.47 306 GLY A CA 1
ATOM 2470 C C . GLY A 1 306 ? -13.323 18.215 15.411 1.00 52.47 306 GLY A C 1
ATOM 2471 O O . GLY A 1 306 ? -12.224 18.495 14.937 1.00 52.47 306 GLY A O 1
ATOM 2472 N N . SER A 1 307 ? -13.657 18.569 16.656 1.00 45.72 307 SER A N 1
ATOM 2473 C CA . SER A 1 307 ? -12.768 19.372 17.510 1.00 45.72 307 SER A CA 1
ATOM 2474 C C . SER A 1 307 ? -11.597 18.600 18.140 1.00 45.72 307 SER A C 1
ATOM 2476 O O . SER A 1 307 ? -10.671 19.241 18.642 1.00 45.72 307 SER A O 1
ATOM 2478 N N . ASP A 1 308 ? -11.579 17.265 18.049 1.00 47.00 308 ASP A N 1
ATOM 2479 C CA . ASP A 1 308 ? -10.476 16.411 18.503 1.00 47.00 308 ASP A CA 1
ATOM 2480 C C . ASP A 1 308 ? -9.994 15.471 17.386 1.00 47.00 308 ASP A C 1
ATOM 2482 O O . ASP A 1 308 ? -10.784 14.890 16.651 1.00 47.00 308 ASP A O 1
ATOM 2486 N N . THR A 1 309 ? -8.680 15.244 17.296 1.00 43.03 309 THR A N 1
ATOM 2487 C CA . THR A 1 309 ? -8.033 14.408 16.254 1.00 43.03 309 THR A CA 1
ATOM 2488 C C . THR A 1 309 ? -8.389 12.916 16.303 1.00 43.03 309 THR A C 1
ATOM 2490 O O . THR A 1 309 ? -7.869 12.136 15.509 1.00 43.03 309 THR A O 1
ATOM 2493 N N . TRP A 1 310 ? -9.207 12.522 17.275 1.00 41.34 310 TRP A N 1
ATOM 2494 C CA . TRP A 1 310 ? -9.588 11.145 17.586 1.00 41.34 310 TRP A CA 1
ATOM 2495 C C . TRP A 1 310 ? -11.094 10.920 17.498 1.00 41.34 310 TRP A C 1
ATOM 2497 O O . TRP A 1 310 ? -11.548 9.828 17.799 1.00 41.34 310 TRP A O 1
ATOM 2507 N N . PHE A 1 311 ? -11.859 11.953 17.148 1.00 53.41 311 PHE A N 1
ATOM 2508 C CA . PHE A 1 311 ? -13.304 11.863 17.061 1.00 53.41 311 PHE A CA 1
ATOM 2509 C C . PHE A 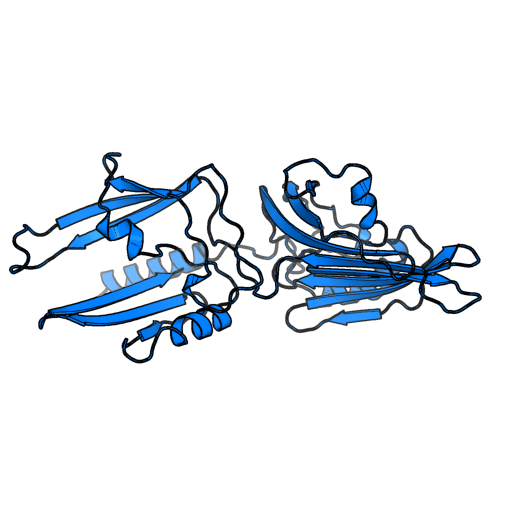1 311 ? -13.746 12.502 15.757 1.00 53.41 311 PHE A C 1
ATOM 2511 O O . PHE A 1 311 ? -13.365 13.631 15.442 1.00 53.41 311 PHE A O 1
ATOM 2518 N N . TRP A 1 312 ? -14.545 11.771 14.995 1.00 57.12 312 TRP A N 1
ATOM 2519 C CA . TRP A 1 312 ? -15.265 12.333 13.866 1.00 57.12 312 TRP A CA 1
ATOM 2520 C C . TRP A 1 312 ? -16.742 12.121 14.116 1.00 57.12 312 TRP A C 1
ATOM 2522 O O . TRP A 1 312 ? -17.164 11.022 14.453 1.00 57.12 312 TRP A O 1
ATOM 2532 N N . GLY A 1 313 ? -17.528 13.172 13.974 1.00 61.78 313 GLY A N 1
ATOM 2533 C CA . GLY A 1 313 ? -18.947 13.118 14.239 1.00 61.78 313 GLY A CA 1
ATOM 2534 C C . GLY A 1 313 ? -19.700 14.158 13.443 1.00 61.78 313 GLY A C 1
ATOM 2535 O O . GLY A 1 313 ? -19.130 15.122 12.926 1.00 61.78 313 GLY A O 1
ATOM 2536 N N . TYR A 1 314 ? -21.007 13.980 13.350 1.00 60.03 314 TYR A N 1
ATOM 2537 C CA . TYR A 1 314 ? -21.878 15.044 12.886 1.00 60.03 314 TYR A CA 1
ATOM 2538 C C . TYR A 1 314 ? -23.168 15.060 13.685 1.00 60.03 314 TYR A C 1
ATOM 2540 O O . TYR A 1 314 ? -23.707 14.031 14.104 1.00 60.03 314 TYR A O 1
ATOM 2548 N N . SER A 1 315 ? -23.655 16.274 13.884 1.00 64.19 315 SER A N 1
ATOM 2549 C CA . SER A 1 315 ? -24.936 16.561 14.493 1.00 64.19 315 SER A CA 1
ATOM 2550 C C . SER A 1 315 ? -25.880 17.085 13.427 1.00 64.19 315 SER A C 1
ATOM 2552 O O . SER A 1 315 ? -25.496 17.970 12.670 1.00 64.19 315 SER A O 1
ATOM 2554 N N . ARG A 1 316 ? -27.111 16.585 13.360 1.00 62.34 316 ARG A N 1
ATOM 2555 C CA . ARG A 1 316 ? -28.135 17.062 12.426 1.00 62.34 316 ARG A CA 1
ATOM 2556 C C . ARG A 1 316 ? -29.402 17.413 13.181 1.00 62.34 316 ARG A C 1
ATOM 2558 O O . ARG A 1 316 ? -29.924 16.596 13.933 1.00 62.34 316 ARG A O 1
ATOM 2565 N N . ASN A 1 317 ? -29.958 18.581 12.871 1.00 61.62 317 ASN A N 1
ATOM 2566 C CA . ASN A 1 317 ? -31.273 18.977 13.361 1.00 61.62 317 ASN A CA 1
ATOM 2567 C C . ASN A 1 317 ? -32.312 18.908 12.242 1.00 61.62 317 ASN A C 1
ATOM 2569 O O . ASN A 1 317 ? -32.177 19.561 11.206 1.00 61.62 317 ASN A O 1
ATOM 2573 N N . GLU A 1 318 ? -33.384 18.158 12.476 1.00 58.34 318 GLU A N 1
ATOM 2574 C CA . GLU A 1 318 ? -34.549 18.097 11.600 1.00 58.34 318 GLU A CA 1
ATOM 2575 C C . GLU A 1 318 ? -35.763 18.683 12.327 1.00 58.34 318 GLU A C 1
ATOM 2577 O O . GLU A 1 318 ? -36.094 18.290 13.445 1.00 58.34 318 GLU A O 1
ATOM 2582 N N . THR A 1 319 ? -36.451 19.637 11.695 1.00 55.75 319 THR A N 1
ATOM 2583 C CA . THR A 1 319 ? -37.736 20.141 12.196 1.00 55.75 319 THR A CA 1
ATOM 2584 C C . THR A 1 319 ? -38.846 19.687 11.264 1.00 55.75 319 THR A C 1
ATOM 2586 O O . THR A 1 319 ? -38.968 20.184 10.146 1.00 55.75 319 THR A O 1
ATOM 2589 N N . SER A 1 320 ? -39.688 18.769 11.734 1.00 55.22 320 SER A N 1
ATOM 2590 C CA . SER A 1 320 ? -40.839 18.274 10.977 1.00 55.22 320 SER A CA 1
ATOM 2591 C C . SER A 1 320 ? -42.082 18.270 11.858 1.00 55.22 320 SER A C 1
ATOM 2593 O O . SER A 1 320 ? -42.063 17.788 12.989 1.00 55.22 320 SER A O 1
ATOM 2595 N N . GLY A 1 321 ? -43.170 18.875 11.373 1.00 50.34 321 GLY A N 1
ATOM 2596 C CA . GLY A 1 321 ? -44.456 18.888 12.083 1.00 50.34 321 GLY A CA 1
ATOM 2597 C C . GLY A 1 321 ? -44.453 19.578 13.456 1.00 50.34 321 GLY A C 1
ATOM 2598 O O . GLY A 1 321 ? -45.323 19.284 14.268 1.00 50.34 321 GLY A O 1
ATOM 2599 N N . GLY A 1 322 ? -43.501 20.478 13.732 1.00 53.12 322 GLY A N 1
ATOM 2600 C CA . GLY A 1 322 ? -43.357 21.144 15.036 1.00 53.12 322 GLY A CA 1
ATOM 2601 C C . GLY A 1 322 ? -42.539 20.361 16.070 1.00 53.12 322 GLY A C 1
ATOM 2602 O O . GLY A 1 322 ? -42.378 20.838 17.189 1.00 53.12 322 GLY A O 1
ATOM 2603 N N . VAL A 1 323 ? -41.997 19.199 15.694 1.00 49.31 323 VAL A N 1
ATOM 2604 C CA . VAL A 1 323 ? -41.061 18.413 16.504 1.00 49.31 323 VAL A CA 1
ATOM 2605 C C . VAL A 1 323 ? -39.640 18.712 16.035 1.00 49.31 323 VAL A C 1
ATOM 2607 O O . VAL A 1 323 ? -39.351 18.613 14.841 1.00 49.31 323 VAL A O 1
ATOM 2610 N N . LEU A 1 324 ? -38.767 19.077 16.976 1.00 51.88 324 LEU A N 1
ATOM 2611 C CA . LEU A 1 324 ? -37.324 19.145 16.763 1.00 51.88 324 LEU A CA 1
ATOM 2612 C C . LEU A 1 324 ? -36.732 17.762 17.043 1.00 51.88 324 LEU A C 1
ATOM 2614 O O . LEU A 1 324 ? -36.942 17.208 18.122 1.00 51.88 324 LEU A O 1
ATOM 2618 N N . ARG A 1 325 ? -36.018 17.208 16.067 1.00 50.12 325 ARG A N 1
ATOM 2619 C CA . ARG A 1 325 ? -35.227 15.986 16.205 1.00 50.12 325 ARG A CA 1
ATOM 2620 C C . ARG A 1 325 ? -33.763 16.366 16.075 1.00 50.12 325 ARG A C 1
ATOM 2622 O O . ARG A 1 325 ? -33.380 16.937 15.057 1.00 50.12 325 ARG A O 1
ATOM 2629 N N . GLU A 1 326 ? -32.987 16.067 17.104 1.00 48.97 326 GLU A N 1
ATOM 2630 C CA . GLU A 1 326 ? -31.541 16.269 17.120 1.00 48.97 326 GLU A CA 1
ATOM 2631 C C . GLU A 1 326 ? -30.882 14.892 17.050 1.00 48.97 326 GLU A C 1
ATOM 2633 O O . GLU A 1 326 ? -31.194 13.998 17.840 1.00 48.97 326 GLU A O 1
ATOM 2638 N N . PHE A 1 327 ? -30.020 14.709 16.059 1.00 53.19 327 PHE A N 1
ATOM 2639 C CA . PHE A 1 327 ? -29.219 13.509 15.872 1.00 53.19 327 PHE A CA 1
ATOM 2640 C C . PHE A 1 327 ? -27.773 13.885 16.141 1.00 53.19 327 PHE A C 1
ATOM 2642 O O . PHE A 1 327 ? -27.300 14.858 15.564 1.00 53.19 327 PHE A O 1
ATOM 2649 N N . HIS A 1 328 ? -27.085 13.122 16.983 1.00 53.28 328 HIS A N 1
ATOM 2650 C CA . HIS A 1 328 ? -25.663 13.288 17.264 1.00 53.28 328 HIS A CA 1
ATOM 2651 C C . HIS A 1 328 ? -24.979 11.950 17.014 1.00 53.28 328 HIS A C 1
ATOM 2653 O O . HIS A 1 328 ? -25.447 10.919 17.502 1.00 53.28 328 HIS A O 1
ATOM 2659 N N . THR A 1 329 ? -23.911 11.965 16.228 1.00 56.97 329 THR A N 1
ATOM 2660 C CA . THR A 1 329 ? -23.072 10.793 15.990 1.00 56.97 329 THR A CA 1
ATOM 2661 C C . THR A 1 329 ? -21.644 11.155 16.335 1.00 56.97 329 THR A C 1
ATOM 2663 O O . THR A 1 329 ? -21.148 12.145 15.811 1.00 56.97 329 THR A O 1
ATOM 2666 N N . ASP A 1 330 ? -21.018 10.347 17.188 1.00 55.03 330 ASP A N 1
ATOM 2667 C CA . ASP A 1 330 ? -19.615 10.474 17.571 1.00 55.03 330 ASP A CA 1
ATOM 2668 C C . ASP A 1 330 ? -18.937 9.132 17.281 1.00 55.03 330 ASP A C 1
ATOM 2670 O O . ASP A 1 330 ? -19.275 8.113 17.889 1.00 55.03 330 ASP A O 1
ATOM 2674 N N . TYR A 1 331 ? -18.008 9.124 16.329 1.00 55.09 331 TYR A N 1
ATOM 2675 C CA . TYR A 1 331 ? -17.198 7.965 15.971 1.00 55.09 331 TYR A CA 1
ATOM 2676 C C . TYR A 1 331 ? -15.798 8.125 16.574 1.00 55.09 331 TYR A C 1
ATOM 2678 O O . TYR A 1 331 ? -15.204 9.202 16.482 1.00 55.09 331 TYR A O 1
ATOM 2686 N N . LEU A 1 332 ? -15.317 7.056 17.216 1.00 51.38 332 LEU A N 1
ATOM 2687 C CA . LEU A 1 332 ? -14.006 6.926 17.872 1.00 51.38 332 LEU A CA 1
ATOM 2688 C C . LEU A 1 332 ? -12.942 6.356 16.928 1.00 51.38 332 LEU A C 1
ATOM 2690 O O . LEU A 1 332 ? -13.301 5.467 16.122 1.00 51.38 332 LEU A O 1
#

Radius of gyration: 24.88 Å; Cα contacts (8 Å, |Δi|>4): 582; chains: 1; bounding box: 70×41×78 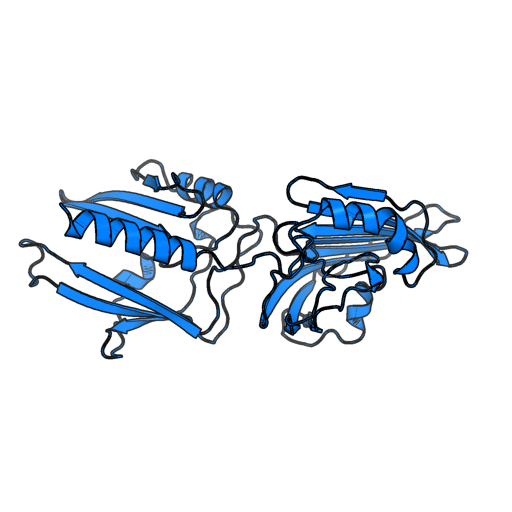Å

Nearest PDB structures (foldseek):
  5ixm-assembly4_G  TM=1.437E-01  e=5.744E-01  Yersinia pestis
  5ixm-assembly2_C  TM=1.369E-01  e=7.880E-01  Yersinia pestis
  5ixm-assembly3_E  TM=1.361E-01  e=9.728E-01  Yersinia pestis